Protein AF-A0A9P6K9N3-F1 (afdb_monomer_lite)

Sequence (201 aa):
MQPTPTSTTSAPVPMPAAAPASTLATSTTAASTAAPVGATTGPAATLVTATAPTAPTAASGALAPHEDYRLTDEQILTQMQAIKDEEAMAHPLVDESMDLMDLEKEYENGSAAFRNKILNLADSHDRMRRSRGDAFAFAWFERVMLAKSKPELLAQAIKAIEESKDLLLAAQFEPLAFDDFYAVTLETVQNLPTTTSEQLL

Structure (mmCIF, N/CA/C/O backbone):
data_AF-A0A9P6K9N3-F1
#
_entry.id   AF-A0A9P6K9N3-F1
#
loop_
_atom_site.group_PDB
_atom_site.id
_atom_site.type_symbol
_atom_site.label_atom_id
_atom_site.label_alt_id
_atom_site.label_comp_id
_atom_site.label_asym_id
_atom_site.label_entity_id
_atom_site.label_seq_id
_atom_site.pdbx_PDB_ins_code
_atom_site.Cartn_x
_atom_site.Cartn_y
_atom_site.Cartn_z
_atom_site.occupancy
_atom_site.B_iso_or_equiv
_atom_site.auth_seq_id
_atom_site.auth_comp_id
_atom_site.auth_asym_id
_atom_site.auth_atom_id
_atom_site.pdbx_PDB_model_num
ATOM 1 N N . MET A 1 1 ? -50.961 -8.891 57.163 1.00 47.53 1 MET A N 1
ATOM 2 C CA . MET A 1 1 ? -50.213 -9.891 57.954 1.00 47.53 1 MET A CA 1
ATOM 3 C C . MET A 1 1 ? -48.938 -10.224 57.195 1.00 47.53 1 MET A C 1
ATOM 5 O O . MET A 1 1 ? -49.042 -10.504 56.010 1.00 47.53 1 MET A O 1
ATOM 9 N N . GLN A 1 2 ? -47.769 -10.119 57.835 1.00 49.47 2 GLN A N 1
ATOM 10 C CA . GLN A 1 2 ? -46.512 -10.691 57.317 1.00 49.47 2 GLN A CA 1
ATOM 11 C C . GLN A 1 2 ? -46.485 -12.210 57.597 1.00 49.47 2 GLN A C 1
ATOM 13 O O . GLN A 1 2 ? -47.319 -12.684 58.375 1.00 49.47 2 GLN A O 1
ATOM 18 N N . PRO A 1 3 ? -45.573 -12.969 56.963 1.00 63.34 3 PRO A N 1
ATOM 19 C CA . PRO A 1 3 ? -44.267 -13.182 57.603 1.00 63.34 3 PRO A CA 1
ATOM 20 C C . PRO A 1 3 ? -43.042 -13.072 56.663 1.00 63.34 3 PRO A C 1
ATOM 22 O O . PRO A 1 3 ? -43.028 -13.597 55.554 1.00 63.34 3 PRO A O 1
ATOM 25 N N . THR A 1 4 ? -41.985 -12.428 57.165 1.00 54.81 4 THR A N 1
ATOM 26 C CA . THR A 1 4 ? -40.556 -12.745 56.912 1.00 54.81 4 THR A CA 1
ATOM 27 C C . THR A 1 4 ? -40.162 -13.976 57.775 1.00 54.81 4 THR A C 1
ATOM 29 O O . THR A 1 4 ? -40.996 -14.354 58.603 1.00 54.81 4 THR A O 1
ATOM 32 N N . PRO A 1 5 ? -38.973 -14.633 57.688 1.00 58.72 5 PRO A N 1
ATOM 33 C CA . PRO A 1 5 ? -37.645 -14.225 57.178 1.00 58.72 5 PRO A CA 1
ATOM 34 C C . PRO A 1 5 ? -37.142 -15.198 56.061 1.00 58.72 5 PRO A C 1
ATOM 36 O O . PRO A 1 5 ? -37.989 -15.803 55.417 1.00 58.72 5 PRO A O 1
ATOM 39 N N . THR A 1 6 ? -35.870 -15.372 55.656 1.00 51.38 6 THR A N 1
ATOM 40 C CA . THR A 1 6 ? -34.526 -15.050 56.202 1.00 51.38 6 THR A CA 1
ATOM 41 C C . THR A 1 6 ? -33.512 -14.641 55.125 1.00 51.38 6 THR A C 1
ATOM 43 O O . THR A 1 6 ? -33.483 -15.222 54.044 1.00 51.38 6 THR A O 1
ATOM 46 N N . SER A 1 7 ? -32.588 -13.738 55.470 1.00 45.31 7 SER A N 1
ATOM 47 C CA . SER A 1 7 ? -31.355 -13.481 54.707 1.00 45.31 7 SER A CA 1
ATOM 48 C C . SER A 1 7 ? -30.328 -14.607 54.893 1.00 45.31 7 SER A C 1
ATOM 50 O O . SER A 1 7 ? -30.225 -15.177 55.978 1.00 45.31 7 SER A O 1
ATOM 52 N N . THR A 1 8 ? -29.486 -14.877 53.894 1.00 46.72 8 THR A N 1
ATOM 53 C CA . THR A 1 8 ? -28.213 -15.595 54.097 1.00 46.72 8 THR A CA 1
ATOM 54 C C . THR A 1 8 ? -27.121 -14.950 53.256 1.00 46.72 8 THR A C 1
ATOM 56 O O . THR A 1 8 ? -27.064 -15.098 52.039 1.00 46.72 8 THR A O 1
ATOM 59 N N . THR A 1 9 ? -26.258 -14.211 53.945 1.00 46.31 9 THR A N 1
ATOM 60 C CA . THR A 1 9 ? -25.005 -13.670 53.423 1.00 46.31 9 THR A CA 1
ATOM 61 C C . THR A 1 9 ? -24.000 -14.805 53.251 1.00 46.31 9 THR A C 1
ATOM 63 O O . THR A 1 9 ? -23.720 -15.512 54.217 1.00 46.31 9 THR A O 1
ATOM 66 N N . SER A 1 10 ? -23.400 -14.938 52.068 1.00 47.69 10 SER A N 1
ATOM 67 C CA . SER A 1 10 ? -22.167 -15.711 51.885 1.00 47.69 10 SER A CA 1
ATOM 68 C C . SER A 1 10 ? -21.083 -14.785 51.339 1.00 47.69 10 SER A C 1
ATOM 70 O O . SER A 1 10 ? -21.242 -14.187 50.276 1.00 47.69 10 SER A O 1
ATOM 72 N N . ALA A 1 11 ? -20.036 -14.593 52.138 1.00 50.59 11 ALA A N 1
ATOM 73 C CA . ALA A 1 11 ? -18.898 -13.722 51.851 1.00 50.59 11 ALA A CA 1
ATOM 74 C C . ALA A 1 11 ? -17.812 -14.489 51.047 1.00 50.59 11 ALA A C 1
ATOM 76 O O . ALA A 1 11 ? -17.931 -15.704 50.879 1.00 50.59 11 ALA A O 1
ATOM 77 N N . PRO A 1 12 ? -16.783 -13.817 50.495 1.00 53.00 12 PRO A N 1
ATOM 78 C CA . PRO A 1 12 ? -15.993 -14.362 49.391 1.00 53.00 12 PRO A CA 1
ATOM 79 C C . PRO A 1 12 ? -14.912 -15.368 49.817 1.00 53.00 12 PRO A C 1
ATOM 81 O O . PRO A 1 12 ? -14.367 -15.308 50.919 1.00 53.00 12 PRO A O 1
ATOM 84 N N . VAL A 1 13 ? -14.553 -16.253 48.883 1.00 54.41 13 VAL A N 1
ATOM 85 C CA . VAL A 1 13 ? -13.417 -17.183 49.004 1.00 54.41 13 VAL A CA 1
ATOM 86 C C . VAL A 1 13 ? -12.092 -16.405 48.874 1.00 54.41 13 VAL A C 1
ATOM 88 O O . VAL A 1 13 ? -11.973 -15.579 47.967 1.00 54.41 13 VAL A O 1
ATOM 91 N N . PRO A 1 14 ? -11.097 -16.631 49.755 1.00 56.62 14 PRO A N 1
ATOM 92 C CA . PRO A 1 14 ? -9.880 -15.821 49.808 1.00 56.62 14 PRO A CA 1
ATOM 93 C C . PRO A 1 14 ? -8.806 -16.224 48.785 1.00 56.62 14 PRO A C 1
ATOM 95 O O . PRO A 1 14 ? -8.658 -17.392 48.425 1.00 56.62 14 PRO A O 1
ATOM 98 N N . MET A 1 15 ? -7.980 -15.246 48.403 1.00 50.19 15 MET A N 1
ATOM 99 C CA . MET A 1 15 ? -6.681 -15.476 47.760 1.00 50.19 15 MET A CA 1
ATOM 100 C C . MET A 1 15 ? -5.685 -16.127 48.738 1.00 50.19 15 MET A C 1
ATOM 102 O O . MET A 1 15 ? -5.657 -15.740 49.908 1.00 50.19 15 MET A O 1
ATOM 106 N N . PRO A 1 16 ? -4.765 -16.983 48.264 1.00 64.19 16 PRO A N 1
ATOM 107 C CA . PRO A 1 16 ? -3.458 -17.163 48.884 1.00 64.19 16 PRO A CA 1
ATOM 108 C C . PRO A 1 16 ? -2.444 -16.156 48.308 1.00 64.19 16 PRO A C 1
ATOM 110 O O . PRO A 1 16 ? -2.346 -15.978 47.094 1.00 64.19 16 PRO A O 1
ATOM 113 N N . ALA A 1 17 ? -1.660 -15.516 49.177 1.00 36.72 17 ALA A N 1
ATOM 114 C CA . ALA A 1 17 ? -0.573 -14.605 48.811 1.00 36.72 17 ALA A CA 1
ATOM 115 C C . ALA A 1 17 ? 0.725 -14.994 49.539 1.00 36.72 17 ALA A C 1
ATOM 117 O O . ALA A 1 17 ? 0.644 -15.413 50.691 1.00 36.72 17 ALA A O 1
ATOM 118 N N . ALA A 1 18 ? 1.883 -14.745 48.896 1.00 34.44 18 ALA A N 1
ATOM 119 C CA . ALA A 1 18 ? 3.256 -14.845 49.444 1.00 34.44 18 ALA A CA 1
ATOM 120 C C . ALA A 1 18 ? 3.706 -16.267 49.887 1.00 34.44 18 ALA A C 1
ATOM 122 O O . ALA A 1 18 ? 2.898 -17.065 50.337 1.00 34.44 18 ALA A O 1
ATOM 123 N N . ALA A 1 19 ? 4.971 -16.706 49.838 1.00 38.34 19 ALA A N 1
ATOM 124 C CA . ALA A 1 19 ? 6.288 -16.262 49.319 1.00 38.34 19 ALA A CA 1
ATOM 125 C C . ALA A 1 19 ? 7.212 -17.539 49.376 1.00 38.34 19 ALA A C 1
ATOM 127 O O . ALA A 1 19 ? 6.641 -18.620 49.544 1.00 38.34 19 ALA A O 1
ATOM 128 N N . PRO A 1 20 ? 8.572 -17.538 49.322 1.00 49.47 20 PRO A N 1
ATOM 129 C CA . PRO A 1 20 ? 9.560 -16.486 49.045 1.00 49.47 20 PRO A CA 1
ATOM 130 C C . PRO A 1 20 ? 10.645 -16.872 48.001 1.00 49.47 20 PRO A C 1
ATOM 132 O O . PRO A 1 20 ? 10.618 -17.937 47.391 1.00 49.47 20 PRO A O 1
ATOM 135 N N . ALA A 1 21 ? 11.627 -15.985 47.813 1.00 36.88 21 ALA A N 1
ATOM 136 C CA . ALA A 1 21 ? 12.770 -16.157 46.912 1.00 36.88 21 ALA A CA 1
ATOM 137 C C . ALA A 1 21 ? 13.939 -16.973 47.508 1.00 36.88 21 ALA A C 1
ATOM 139 O O . ALA A 1 21 ? 14.220 -16.881 48.704 1.00 36.88 21 ALA A O 1
ATOM 140 N N . SER A 1 22 ? 14.666 -17.692 46.643 1.00 35.69 22 SER A N 1
ATOM 141 C CA . SER A 1 22 ? 16.051 -18.211 46.770 1.00 35.69 22 SER A CA 1
ATOM 142 C C . SER A 1 22 ? 16.394 -18.957 45.462 1.00 35.69 22 SER A C 1
ATOM 144 O O . SER A 1 22 ? 15.490 -19.538 44.873 1.00 35.69 22 SER A O 1
ATOM 146 N N . THR A 1 23 ? 17.611 -18.995 44.910 1.00 33.53 23 THR A N 1
ATOM 147 C CA . THR A 1 23 ? 18.910 -18.368 45.243 1.00 33.53 23 THR A CA 1
ATOM 148 C C . THR A 1 23 ? 19.791 -18.352 43.976 1.00 33.53 23 THR A C 1
ATOM 150 O O . THR A 1 23 ? 19.486 -19.033 43.000 1.00 33.53 23 THR A O 1
ATOM 153 N N . LEU A 1 24 ? 20.902 -17.602 43.985 1.00 32.09 24 LEU A N 1
ATOM 154 C CA . LEU A 1 24 ? 21.917 -17.644 42.920 1.00 32.09 24 LEU A CA 1
ATOM 155 C C . LEU A 1 24 ? 22.497 -19.056 42.718 1.00 32.09 24 LEU A C 1
ATOM 157 O O . LEU A 1 24 ? 22.814 -19.738 43.691 1.00 32.09 24 LEU A O 1
ATOM 161 N N . ALA A 1 25 ? 22.812 -19.391 41.465 1.00 33.94 25 ALA A N 1
ATOM 162 C CA . ALA A 1 25 ? 23.879 -20.331 41.126 1.00 33.94 25 ALA A CA 1
ATOM 163 C C . ALA A 1 25 ? 24.599 -19.872 39.846 1.00 33.94 25 ALA A C 1
ATOM 165 O O . ALA A 1 25 ? 24.200 -20.191 38.729 1.00 33.94 25 ALA A O 1
ATOM 166 N N . THR A 1 26 ? 25.663 -19.091 40.020 1.00 32.62 26 THR A N 1
ATOM 167 C CA . THR A 1 26 ? 26.622 -18.770 38.957 1.00 32.62 26 THR A CA 1
ATOM 168 C C . THR A 1 26 ? 27.532 -19.976 38.726 1.00 32.62 26 THR A C 1
ATOM 170 O O . THR A 1 26 ? 28.143 -20.456 39.681 1.00 32.62 26 THR A O 1
ATOM 173 N N . SER A 1 27 ? 27.725 -20.417 37.483 1.00 38.44 27 SER A N 1
ATOM 174 C CA . SER A 1 27 ? 28.916 -21.195 37.122 1.00 38.44 27 SER A CA 1
ATOM 175 C C . SER A 1 27 ? 29.343 -20.948 35.674 1.00 38.44 27 SER A C 1
ATOM 177 O O . SER A 1 27 ? 28.547 -20.911 34.741 1.00 38.44 27 SER A O 1
ATOM 179 N N . THR A 1 28 ? 30.643 -20.711 35.533 1.00 30.59 28 THR A N 1
ATOM 180 C CA . THR A 1 28 ? 31.340 -20.262 34.323 1.00 30.59 28 THR A CA 1
ATOM 181 C C . THR A 1 28 ? 32.049 -21.445 33.659 1.00 30.59 28 THR A C 1
ATOM 183 O O . THR A 1 28 ? 32.486 -22.352 34.367 1.00 30.59 28 THR A O 1
ATOM 186 N N . THR A 1 29 ? 32.360 -21.334 32.357 1.00 29.12 29 THR A N 1
ATOM 187 C CA . THR A 1 29 ? 33.359 -22.163 31.627 1.00 29.12 29 THR A CA 1
ATOM 188 C C . THR A 1 29 ? 32.987 -23.655 31.437 1.00 29.12 29 THR A C 1
ATOM 190 O O . THR A 1 29 ? 32.174 -24.201 32.167 1.00 29.12 29 THR A O 1
ATOM 193 N N . ALA A 1 30 ? 33.502 -24.388 30.441 1.00 30.94 30 ALA A N 1
ATOM 194 C CA . ALA A 1 30 ? 34.582 -24.097 29.492 1.00 30.94 30 ALA A CA 1
ATOM 195 C C . ALA A 1 30 ? 34.303 -24.653 28.082 1.00 30.94 30 ALA A C 1
ATOM 197 O O . ALA A 1 30 ? 33.512 -25.577 27.905 1.00 30.94 30 ALA A O 1
ATOM 198 N N . ALA A 1 31 ? 35.035 -24.133 27.093 1.00 34.41 31 ALA A N 1
ATOM 199 C CA . ALA A 1 31 ? 35.239 -24.819 25.820 1.00 34.41 31 ALA A CA 1
ATOM 200 C C . ALA A 1 31 ? 36.033 -26.125 26.023 1.00 34.41 31 ALA A C 1
ATOM 202 O O . ALA A 1 31 ? 36.837 -26.224 26.952 1.00 34.41 31 ALA A O 1
ATOM 203 N N . SER A 1 32 ? 35.865 -27.097 25.123 1.00 33.28 32 SER A N 1
ATOM 204 C CA . SER A 1 32 ? 36.765 -28.250 25.020 1.00 33.28 32 SER A CA 1
ATOM 205 C C . SER A 1 32 ? 37.032 -28.612 23.559 1.00 33.28 32 SER A C 1
ATOM 207 O O . SER A 1 32 ? 36.230 -28.323 22.671 1.00 33.28 32 SER A O 1
ATOM 209 N N . THR A 1 33 ? 38.208 -29.188 23.329 1.00 29.67 33 THR A N 1
ATOM 210 C CA . THR A 1 33 ? 38.950 -29.142 22.063 1.00 29.67 33 THR A CA 1
ATOM 211 C C . THR A 1 33 ? 39.034 -30.520 21.398 1.00 29.67 33 THR A C 1
ATOM 213 O O . THR A 1 33 ? 38.879 -31.554 22.042 1.00 29.67 33 THR A O 1
ATOM 216 N N . ALA A 1 34 ? 39.289 -30.525 20.089 1.00 29.45 34 ALA A N 1
ATOM 217 C CA . ALA A 1 34 ? 39.493 -31.711 19.257 1.00 29.45 34 ALA A CA 1
ATOM 218 C C . ALA A 1 34 ? 40.663 -32.617 19.695 1.00 29.45 34 ALA A C 1
ATOM 220 O O . ALA A 1 34 ? 41.620 -32.119 20.284 1.00 29.45 34 ALA A O 1
ATOM 221 N N . ALA A 1 35 ? 40.607 -33.903 19.296 1.00 29.78 35 ALA A N 1
ATOM 222 C CA . ALA A 1 35 ? 41.692 -34.776 18.779 1.00 29.78 35 ALA A CA 1
ATOM 223 C C . ALA A 1 35 ? 41.239 -36.276 18.818 1.00 29.78 35 ALA A C 1
ATOM 225 O O . ALA A 1 35 ? 40.121 -36.546 19.253 1.00 29.78 35 ALA A O 1
ATOM 226 N N . PRO A 1 36 ? 42.051 -37.276 18.405 1.00 44.53 36 PRO A N 1
ATOM 227 C CA . PRO A 1 36 ? 42.459 -37.532 17.011 1.00 44.53 36 PRO A CA 1
ATOM 228 C C . PRO A 1 36 ? 42.385 -39.034 16.612 1.00 44.53 36 PRO A C 1
ATOM 230 O O . PRO A 1 36 ? 42.505 -39.900 17.473 1.00 44.53 36 PRO A O 1
ATOM 233 N N . VAL A 1 37 ? 42.356 -39.384 15.312 1.00 35.19 37 VAL A N 1
ATOM 234 C CA . VAL A 1 37 ? 42.770 -40.736 14.851 1.00 35.19 37 VAL A CA 1
ATOM 235 C C . VAL A 1 37 ? 43.391 -40.714 13.444 1.00 35.19 37 VAL A C 1
ATOM 237 O O . VAL A 1 37 ? 42.793 -40.179 12.519 1.00 35.19 37 VAL A O 1
ATOM 240 N N . GLY A 1 38 ? 44.529 -41.402 13.276 1.00 32.12 38 GLY A N 1
ATOM 241 C CA . GLY A 1 38 ? 44.836 -42.153 12.045 1.00 32.12 38 GLY A CA 1
ATOM 242 C C . GLY A 1 38 ? 45.646 -41.457 10.944 1.00 32.12 38 GLY A C 1
ATOM 243 O O . GLY A 1 38 ? 45.087 -41.018 9.946 1.00 32.12 38 GLY A O 1
ATOM 244 N N . ALA A 1 39 ? 46.978 -41.478 11.053 1.00 28.55 39 ALA A N 1
ATOM 245 C CA . ALA A 1 39 ? 47.869 -41.233 9.913 1.00 28.55 39 ALA A CA 1
ATOM 246 C C . ALA A 1 39 ? 48.186 -42.545 9.166 1.00 28.55 39 ALA A C 1
ATOM 248 O O . ALA A 1 39 ? 48.433 -43.575 9.794 1.00 28.55 39 ALA A O 1
ATOM 249 N N . THR A 1 40 ? 48.248 -42.516 7.832 1.00 32.56 40 THR A N 1
ATOM 250 C CA . THR A 1 40 ? 48.902 -43.556 7.010 1.00 32.56 40 THR A CA 1
ATOM 251 C C . THR A 1 40 ? 49.468 -42.922 5.731 1.00 32.56 40 THR A C 1
ATOM 253 O O . THR A 1 40 ? 49.028 -41.849 5.319 1.00 32.56 40 THR A O 1
ATOM 256 N N . THR A 1 41 ? 50.519 -43.516 5.162 1.00 32.59 41 THR A N 1
ATOM 257 C CA . THR A 1 41 ? 51.625 -42.737 4.582 1.00 32.59 41 THR A CA 1
ATOM 258 C C 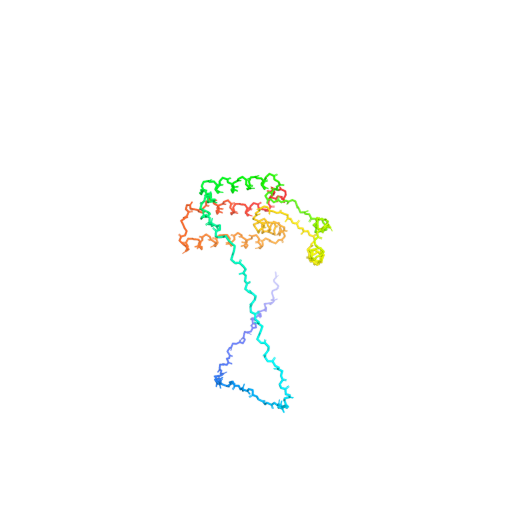. THR A 1 41 ? 51.840 -42.946 3.074 1.00 32.59 41 THR A C 1
ATOM 260 O O . THR A 1 41 ? 52.345 -43.988 2.672 1.00 32.59 41 THR A O 1
ATOM 263 N N . GLY A 1 42 ? 51.599 -41.898 2.272 1.00 29.41 42 GLY A N 1
ATOM 264 C CA . GLY A 1 42 ? 52.192 -41.677 0.934 1.00 29.41 42 GLY A CA 1
ATOM 265 C C . GLY A 1 42 ? 51.782 -42.618 -0.224 1.00 29.41 42 GLY A C 1
ATOM 266 O O . GLY A 1 42 ? 51.003 -43.543 -0.012 1.00 29.41 42 GLY A O 1
ATOM 267 N N . PRO A 1 43 ? 52.317 -42.408 -1.454 1.00 44.12 43 PRO A N 1
ATOM 268 C CA . PRO A 1 43 ? 53.282 -41.373 -1.855 1.00 44.12 43 PRO A CA 1
ATOM 269 C C . PRO A 1 43 ? 52.837 -40.434 -3.009 1.00 44.12 43 PRO A C 1
ATOM 271 O O . PRO A 1 43 ? 52.004 -40.770 -3.840 1.00 44.12 43 PRO A O 1
ATOM 274 N N . ALA A 1 44 ? 53.494 -39.269 -3.056 1.00 34.25 44 ALA A N 1
ATOM 275 C CA . ALA A 1 44 ? 53.815 -38.417 -4.216 1.00 34.25 44 ALA A CA 1
ATOM 276 C C . ALA A 1 44 ? 52.901 -38.420 -5.470 1.00 34.25 44 ALA A C 1
ATOM 278 O O . ALA A 1 44 ? 53.023 -39.277 -6.344 1.00 34.25 44 ALA A O 1
ATOM 279 N N . ALA A 1 45 ? 52.153 -37.324 -5.655 1.00 35.25 45 ALA A N 1
ATOM 280 C CA . ALA A 1 45 ? 51.663 -36.879 -6.962 1.00 35.25 45 ALA A CA 1
ATOM 281 C C . ALA A 1 45 ? 52.395 -35.593 -7.394 1.00 35.25 45 ALA A C 1
ATOM 283 O O . ALA A 1 45 ? 52.478 -34.623 -6.641 1.00 35.25 45 ALA A O 1
ATOM 284 N N . THR A 1 46 ? 52.950 -35.613 -8.605 1.00 35.72 46 THR A N 1
ATOM 285 C CA . THR A 1 46 ? 53.793 -34.563 -9.196 1.00 35.72 46 THR A CA 1
ATOM 286 C C . THR A 1 46 ? 53.076 -33.218 -9.351 1.00 35.72 46 THR A C 1
ATOM 288 O O . THR A 1 46 ? 52.030 -33.138 -9.993 1.00 35.72 46 THR A O 1
ATOM 291 N N . LEU A 1 47 ? 53.697 -32.135 -8.868 1.00 32.34 47 LEU A N 1
ATOM 292 C CA . LEU A 1 47 ? 53.333 -30.764 -9.243 1.00 32.34 47 LEU A CA 1
ATOM 293 C C . LEU A 1 47 ? 53.726 -30.511 -10.705 1.00 32.34 47 LEU A C 1
ATOM 295 O O . LEU A 1 47 ? 54.896 -30.286 -11.010 1.00 32.34 47 LEU A O 1
ATOM 299 N N . VAL A 1 48 ? 52.747 -30.547 -11.610 1.00 37.94 48 VAL A N 1
ATOM 300 C CA . VAL A 1 48 ? 52.927 -30.122 -13.004 1.00 37.94 48 VAL A CA 1
ATOM 301 C C . VAL A 1 48 ? 52.668 -28.622 -13.101 1.00 37.94 48 VAL A C 1
ATOM 303 O O . VAL A 1 48 ? 51.533 -28.162 -12.991 1.00 37.94 48 VAL A O 1
ATOM 306 N N . THR A 1 49 ? 53.730 -27.854 -13.324 1.00 34.38 49 THR A N 1
ATOM 307 C CA . THR A 1 49 ? 53.669 -26.409 -13.563 1.00 34.38 49 THR A CA 1
ATOM 308 C C . THR A 1 49 ? 53.047 -26.138 -14.936 1.00 34.38 49 THR A C 1
ATOM 310 O O . THR A 1 49 ? 53.730 -26.190 -15.959 1.00 34.38 49 THR A O 1
ATOM 313 N N . ALA A 1 50 ? 51.743 -25.861 -14.980 1.00 34.84 50 ALA A N 1
ATOM 314 C CA . ALA A 1 50 ? 51.061 -25.499 -16.220 1.00 34.84 50 ALA A CA 1
ATOM 315 C C . ALA A 1 50 ? 51.572 -24.140 -16.732 1.00 34.84 50 ALA A C 1
ATOM 317 O O . ALA A 1 50 ? 51.411 -23.107 -16.082 1.00 34.84 50 ALA A O 1
ATOM 318 N N . THR A 1 51 ? 52.225 -24.151 -17.893 1.00 36.22 51 THR A N 1
ATOM 319 C CA . THR A 1 51 ? 52.785 -22.955 -18.532 1.00 36.22 51 THR A CA 1
ATOM 320 C C . THR A 1 51 ? 51.664 -22.080 -19.094 1.00 36.22 51 THR A C 1
ATOM 322 O O . THR A 1 51 ? 50.787 -22.577 -19.798 1.00 36.22 51 THR A O 1
ATOM 325 N N . ALA A 1 52 ? 51.690 -20.776 -18.806 1.00 40.81 52 ALA A N 1
ATOM 326 C CA . ALA A 1 52 ? 50.717 -19.835 -19.355 1.00 40.81 52 ALA A CA 1
ATOM 327 C C . ALA A 1 52 ? 50.899 -19.680 -20.883 1.00 40.81 52 ALA A C 1
ATOM 329 O O . ALA A 1 52 ? 52.030 -19.470 -21.329 1.00 40.81 52 ALA A O 1
ATOM 330 N N . PRO A 1 53 ? 49.826 -19.745 -21.695 1.00 42.25 53 PRO A N 1
ATOM 331 C CA . PRO A 1 53 ? 49.913 -19.466 -23.122 1.00 42.25 53 PRO A CA 1
ATOM 332 C C . PRO A 1 53 ? 50.011 -17.955 -23.370 1.00 42.25 53 PRO A C 1
ATOM 334 O O . PRO A 1 53 ? 49.136 -17.181 -22.980 1.00 42.25 53 PRO A O 1
ATOM 337 N N . THR A 1 54 ? 51.079 -17.535 -24.044 1.00 41.84 54 THR A N 1
ATOM 338 C CA . THR A 1 54 ? 51.313 -16.142 -24.436 1.00 41.84 54 THR A CA 1
ATOM 339 C C . THR A 1 54 ? 50.252 -15.676 -25.436 1.00 41.84 54 THR A C 1
ATOM 341 O O . THR A 1 54 ? 50.190 -16.183 -26.557 1.00 41.84 54 THR A O 1
ATOM 344 N N . ALA A 1 55 ? 49.433 -14.692 -25.061 1.00 38.97 55 ALA A N 1
ATOM 345 C CA . ALA A 1 55 ? 48.502 -14.055 -25.990 1.00 38.97 55 ALA A CA 1
ATOM 346 C C . ALA A 1 55 ? 49.265 -13.178 -27.008 1.00 38.97 55 ALA A C 1
ATOM 348 O O . ALA A 1 55 ? 50.188 -12.459 -26.613 1.00 38.97 55 ALA A O 1
ATOM 349 N N . PRO A 1 56 ? 48.908 -13.198 -28.307 1.00 45.47 56 PRO A N 1
ATOM 350 C CA . PRO A 1 56 ? 49.536 -12.332 -29.295 1.00 45.47 56 PRO A CA 1
ATOM 351 C C . PRO A 1 56 ? 49.068 -10.881 -29.128 1.00 45.47 56 PRO A C 1
ATOM 353 O O . PRO A 1 56 ? 47.875 -10.585 -29.179 1.00 45.47 56 PRO A O 1
ATOM 356 N N . THR A 1 57 ? 50.026 -9.966 -28.985 1.00 47.91 57 THR A N 1
ATOM 357 C CA . THR A 1 57 ? 49.799 -8.516 -29.022 1.00 47.91 57 THR A CA 1
ATOM 358 C C . THR A 1 57 ? 49.158 -8.108 -30.349 1.00 47.91 57 THR A C 1
ATOM 360 O O . THR A 1 57 ? 49.828 -8.083 -31.382 1.00 47.91 57 THR A O 1
ATOM 363 N N . ALA A 1 58 ? 47.881 -7.732 -30.316 1.00 38.31 58 ALA A N 1
ATOM 364 C CA . ALA A 1 58 ? 47.168 -7.149 -31.445 1.00 38.31 58 ALA A CA 1
ATOM 365 C C . ALA A 1 58 ? 46.518 -5.825 -31.024 1.00 38.31 58 ALA A C 1
ATOM 367 O O . ALA A 1 58 ? 45.708 -5.802 -30.106 1.00 38.31 58 ALA A O 1
ATOM 368 N N . ALA A 1 59 ? 46.919 -4.749 -31.710 1.00 37.44 59 ALA A N 1
ATOM 369 C CA . ALA A 1 59 ? 46.310 -3.417 -31.767 1.00 37.44 59 ALA A CA 1
ATOM 370 C C . ALA A 1 59 ? 45.657 -2.857 -30.482 1.00 37.44 59 ALA A C 1
ATOM 372 O O . ALA A 1 59 ? 44.525 -3.183 -30.133 1.00 37.44 59 ALA A O 1
ATOM 373 N N . SER A 1 60 ? 46.319 -1.858 -29.885 1.00 47.41 60 SER A N 1
ATOM 374 C CA . SER A 1 60 ? 45.673 -0.905 -28.975 1.00 47.41 60 SER A CA 1
ATOM 375 C C . SER A 1 60 ? 44.619 -0.084 -29.733 1.00 47.41 60 SER A C 1
ATOM 377 O O . SER A 1 60 ? 44.902 0.993 -30.259 1.00 47.41 60 SER A O 1
ATOM 379 N N . GLY A 1 61 ? 43.401 -0.617 -29.827 1.00 46.56 61 GLY A N 1
ATOM 380 C CA . GLY A 1 61 ? 42.211 0.171 -30.114 1.00 46.56 61 GLY A CA 1
ATOM 381 C C . GLY A 1 61 ? 41.873 0.964 -28.861 1.00 46.56 61 GLY A C 1
ATOM 382 O O . GLY A 1 61 ? 41.450 0.379 -27.866 1.00 46.56 61 GLY A O 1
ATOM 383 N N . ALA A 1 62 ? 42.114 2.276 -28.886 1.00 44.44 62 ALA A N 1
ATOM 384 C CA . ALA A 1 62 ? 41.833 3.142 -27.750 1.00 44.44 62 ALA A CA 1
ATOM 385 C C . ALA A 1 62 ? 40.344 3.054 -27.386 1.00 44.44 62 ALA A C 1
ATOM 387 O O . ALA A 1 62 ? 39.486 3.499 -28.149 1.00 44.44 62 ALA A O 1
ATOM 388 N N . LEU A 1 63 ? 40.047 2.475 -26.220 1.00 45.91 63 LEU A N 1
ATOM 389 C CA . LEU A 1 63 ? 38.705 2.477 -25.656 1.00 45.91 63 LEU A CA 1
ATOM 390 C C . LEU A 1 63 ? 38.387 3.920 -25.255 1.00 45.91 63 LEU A C 1
ATOM 392 O O . LEU A 1 63 ? 38.866 4.404 -24.229 1.00 45.91 63 LEU A O 1
ATOM 396 N N . ALA A 1 64 ? 37.646 4.622 -26.112 1.00 56.53 64 ALA A N 1
ATOM 397 C CA . ALA A 1 64 ? 37.183 5.972 -25.827 1.00 56.53 64 ALA A CA 1
ATOM 398 C C . ALA A 1 64 ? 36.378 5.968 -24.511 1.00 56.53 64 ALA A C 1
ATOM 400 O O . ALA A 1 64 ? 35.603 5.032 -24.282 1.00 56.53 64 ALA A O 1
ATOM 401 N N . PRO A 1 65 ? 36.564 6.967 -23.630 1.00 53.94 65 PRO A N 1
ATOM 402 C CA . PRO A 1 65 ? 35.832 7.029 -22.373 1.00 53.94 65 PRO A CA 1
ATOM 403 C C . PRO A 1 65 ? 34.335 7.187 -22.663 1.00 53.94 65 PRO A C 1
ATOM 405 O O . PRO A 1 65 ? 33.930 8.038 -23.451 1.00 53.94 65 PRO A O 1
ATOM 408 N N . HIS A 1 66 ? 33.514 6.340 -22.044 1.00 59.94 66 HIS A N 1
ATOM 409 C CA . HIS A 1 66 ? 32.094 6.172 -22.368 1.00 59.94 66 HIS A CA 1
ATOM 410 C C . HIS A 1 66 ? 31.205 7.243 -21.690 1.00 59.94 66 HIS A C 1
ATOM 412 O O . HIS A 1 66 ? 30.172 6.926 -21.102 1.00 59.94 66 HIS A O 1
ATOM 418 N N . GLU A 1 67 ? 31.629 8.509 -21.743 1.00 58.94 67 GLU A N 1
ATOM 419 C CA . GLU A 1 67 ? 31.032 9.635 -21.001 1.00 58.94 67 GLU A CA 1
ATOM 420 C C . GLU A 1 67 ? 29.745 10.191 -21.646 1.00 58.94 67 GLU A C 1
ATOM 422 O O . GLU A 1 67 ? 28.937 10.816 -20.962 1.00 58.94 67 GLU A O 1
ATOM 427 N N . ASP A 1 68 ? 29.490 9.905 -22.927 1.00 58.69 68 ASP A N 1
ATOM 428 C CA . ASP A 1 68 ? 28.384 10.500 -23.704 1.00 58.69 68 ASP A CA 1
ATOM 429 C C . ASP A 1 68 ? 26.996 9.846 -23.486 1.00 58.69 68 ASP A C 1
ATOM 431 O O . ASP A 1 68 ? 26.042 10.166 -24.193 1.00 58.69 68 ASP A O 1
ATOM 435 N N . TYR A 1 69 ? 26.853 8.920 -22.525 1.00 68.38 69 TYR A N 1
ATOM 436 C CA . TYR A 1 69 ? 25.608 8.161 -22.275 1.00 68.38 69 TYR A CA 1
ATOM 437 C C . TYR A 1 69 ? 25.022 8.321 -20.861 1.00 68.38 69 TYR A C 1
ATOM 439 O O . TYR A 1 69 ? 24.231 7.492 -20.404 1.00 68.38 69 TYR A O 1
ATOM 447 N N . ARG A 1 70 ? 25.360 9.404 -20.155 1.00 81.19 70 ARG A N 1
ATOM 448 C CA . ARG A 1 70 ? 24.618 9.816 -18.955 1.00 81.19 70 ARG A CA 1
ATOM 449 C C . ARG A 1 70 ? 23.446 10.714 -19.344 1.00 81.19 70 ARG A C 1
ATOM 451 O O . ARG A 1 70 ? 23.652 11.863 -19.721 1.00 81.19 70 ARG A O 1
ATOM 458 N N . LEU A 1 71 ? 22.226 10.183 -19.226 1.00 86.12 71 LEU A N 1
ATOM 459 C CA . LEU A 1 71 ? 21.001 10.984 -19.287 1.00 86.12 71 LEU A CA 1
ATOM 460 C C . LEU A 1 71 ? 21.045 12.076 -18.210 1.00 86.12 71 LEU A C 1
ATOM 462 O O . LEU A 1 71 ? 21.569 11.852 -17.116 1.00 86.12 71 LEU A O 1
ATOM 466 N N . THR A 1 72 ? 20.463 13.236 -18.505 1.00 93.62 72 THR A N 1
ATOM 467 C CA . THR A 1 72 ? 20.237 14.270 -17.487 1.00 93.62 72 THR A CA 1
ATOM 468 C C . THR A 1 72 ? 19.128 13.842 -16.524 1.00 93.62 72 THR A C 1
ATOM 470 O O . THR A 1 72 ? 18.237 13.079 -16.899 1.00 93.62 72 THR A O 1
ATOM 473 N N . ASP A 1 73 ? 19.124 14.376 -15.301 1.00 95.06 73 ASP A N 1
ATOM 474 C CA . ASP A 1 73 ? 18.071 14.093 -14.313 1.00 95.06 73 ASP A CA 1
ATOM 475 C C . ASP A 1 73 ? 16.662 14.381 -14.870 1.00 95.06 73 ASP A C 1
ATOM 477 O O . ASP A 1 73 ? 15.733 13.613 -14.640 1.00 95.06 73 ASP A O 1
ATOM 481 N N . GLU A 1 74 ? 16.508 15.430 -15.685 1.00 95.19 74 GLU A N 1
ATOM 482 C CA . GLU A 1 74 ? 15.261 15.760 -16.393 1.00 95.19 74 GLU A CA 1
ATOM 483 C C . GLU A 1 74 ? 14.828 14.658 -17.378 1.00 95.19 74 GLU A C 1
ATOM 485 O O . GLU A 1 74 ? 13.654 14.279 -17.419 1.00 95.19 74 GLU A O 1
ATOM 490 N N . GLN A 1 75 ? 15.768 14.091 -18.142 1.00 95.44 75 GLN A N 1
ATOM 491 C CA . GLN A 1 75 ? 15.500 12.971 -19.049 1.00 95.44 75 GLN A CA 1
ATOM 492 C C . GLN A 1 75 ? 15.148 11.693 -18.275 1.00 95.44 75 GLN A C 1
ATOM 494 O O . GLN A 1 75 ? 14.230 10.979 -18.675 1.00 95.44 75 GLN A O 1
ATOM 499 N N . ILE A 1 76 ? 15.820 11.433 -17.148 1.00 95.56 76 ILE A N 1
ATOM 500 C CA . ILE A 1 76 ? 15.528 10.293 -16.264 1.00 95.56 76 ILE A CA 1
ATOM 501 C C . ILE A 1 76 ? 14.126 10.428 -15.658 1.00 95.56 76 ILE A C 1
ATOM 503 O O . ILE A 1 76 ? 13.362 9.464 -15.671 1.00 95.56 76 ILE A O 1
ATOM 507 N N . LEU A 1 77 ? 13.755 11.616 -15.169 1.00 96.00 77 LEU A N 1
ATOM 508 C CA . LEU A 1 77 ? 12.416 11.890 -14.638 1.00 96.00 77 LEU A CA 1
ATOM 509 C C . LEU A 1 77 ? 11.339 11.742 -15.721 1.00 96.00 77 LEU A C 1
ATOM 511 O O . LEU A 1 77 ? 10.318 11.101 -15.478 1.00 96.00 77 LEU A O 1
ATOM 515 N N . THR A 1 78 ? 11.593 12.256 -16.928 1.00 96.62 78 THR A N 1
ATOM 516 C CA . THR A 1 78 ? 10.683 12.121 -18.077 1.00 96.62 78 THR A CA 1
ATOM 517 C C . THR A 1 78 ? 10.482 10.654 -18.464 1.00 96.62 78 THR A C 1
ATOM 519 O O . THR A 1 78 ? 9.348 10.210 -18.636 1.00 96.62 78 THR A O 1
ATOM 522 N N . GLN A 1 79 ? 11.563 9.872 -18.549 1.00 95.56 79 GLN A N 1
ATOM 523 C CA . GLN A 1 79 ? 11.492 8.443 -18.859 1.00 95.56 79 GLN A CA 1
ATOM 524 C C . GLN A 1 79 ? 10.782 7.654 -17.750 1.00 95.56 79 GLN A C 1
ATOM 526 O O . GLN A 1 79 ? 9.953 6.795 -18.041 1.00 95.56 79 GLN A O 1
ATOM 531 N N . MET A 1 80 ? 11.070 7.955 -16.480 1.00 95.12 80 MET A N 1
ATOM 532 C CA . MET A 1 80 ? 10.415 7.317 -15.338 1.00 95.12 80 MET A CA 1
ATOM 533 C C . MET A 1 80 ? 8.909 7.595 -15.326 1.00 95.12 80 MET A C 1
ATOM 535 O O . MET A 1 80 ? 8.136 6.694 -15.011 1.00 95.12 80 MET A O 1
ATOM 539 N N . GLN A 1 81 ? 8.490 8.817 -15.667 1.00 94.88 81 GLN A N 1
ATOM 540 C CA . GLN A 1 81 ? 7.073 9.151 -15.766 1.00 94.88 81 GLN A CA 1
ATOM 541 C C . GLN A 1 81 ? 6.409 8.417 -16.935 1.00 94.88 81 GLN A C 1
ATOM 543 O O . GLN A 1 81 ? 5.382 7.785 -16.728 1.00 94.88 81 GLN A O 1
ATOM 548 N N . ALA A 1 82 ? 7.035 8.396 -18.117 1.00 95.88 82 ALA A N 1
ATOM 549 C CA . ALA A 1 82 ? 6.507 7.678 -19.279 1.00 95.88 82 ALA A CA 1
ATOM 550 C C . ALA A 1 82 ? 6.293 6.175 -19.008 1.00 95.88 82 ALA A C 1
ATOM 552 O O . ALA A 1 82 ? 5.253 5.637 -19.374 1.00 95.88 82 ALA A O 1
ATOM 553 N N . ILE A 1 83 ? 7.231 5.515 -18.314 1.00 94.12 83 ILE A N 1
ATOM 554 C CA . ILE A 1 83 ? 7.094 4.103 -17.911 1.00 94.12 83 ILE A CA 1
ATOM 555 C C . ILE A 1 83 ? 5.932 3.927 -16.923 1.00 94.12 83 ILE A C 1
ATOM 557 O O . ILE A 1 83 ? 5.109 3.033 -17.101 1.00 94.12 83 ILE A O 1
ATOM 561 N N . LYS A 1 84 ? 5.825 4.795 -15.907 1.00 90.94 84 LYS A N 1
ATOM 562 C CA . LYS A 1 84 ? 4.719 4.752 -14.934 1.00 90.94 84 LYS A CA 1
ATOM 563 C C . LYS A 1 84 ? 3.359 4.977 -15.590 1.00 90.94 84 LYS A C 1
ATOM 565 O O . LYS A 1 84 ? 2.393 4.344 -15.180 1.00 90.94 84 LYS A O 1
ATOM 570 N N . ASP A 1 85 ? 3.282 5.860 -16.582 1.00 92.62 85 ASP A N 1
ATOM 571 C CA . ASP A 1 85 ? 2.054 6.143 -17.324 1.00 92.62 85 ASP A CA 1
ATOM 572 C C . ASP A 1 85 ? 1.676 4.963 -18.240 1.00 92.62 85 ASP A C 1
ATOM 574 O O . ASP A 1 85 ? 0.504 4.598 -18.311 1.00 92.62 85 ASP A O 1
ATOM 578 N N . GLU A 1 86 ? 2.651 4.307 -18.881 1.00 94.06 86 GLU A N 1
ATOM 579 C CA . GLU A 1 86 ? 2.439 3.078 -19.662 1.00 94.06 86 GLU A CA 1
ATOM 580 C C . GLU A 1 86 ? 1.928 1.925 -18.780 1.00 94.06 86 GLU A C 1
ATOM 582 O O . GLU A 1 86 ? 0.877 1.347 -19.068 1.00 94.06 86 GLU A O 1
ATOM 587 N N . GLU A 1 87 ? 2.592 1.654 -17.650 1.00 89.56 87 GLU A N 1
ATOM 588 C CA . GLU A 1 87 ? 2.122 0.688 -16.647 1.00 89.56 87 GLU A CA 1
ATOM 589 C C . GLU A 1 87 ? 0.739 1.065 -16.091 1.00 89.56 87 GLU A C 1
ATOM 591 O O . GLU A 1 87 ? -0.078 0.185 -15.811 1.00 89.56 87 GLU A O 1
ATOM 596 N N . ALA A 1 88 ? 0.448 2.362 -15.943 1.00 88.50 88 ALA A N 1
ATOM 597 C CA . ALA A 1 88 ? -0.827 2.839 -15.422 1.00 88.50 88 ALA A CA 1
ATOM 598 C C . ALA A 1 88 ? -1.996 2.715 -16.405 1.00 88.50 88 ALA A C 1
ATOM 600 O O . ALA A 1 88 ? -3.137 2.594 -15.958 1.00 88.50 88 ALA A O 1
ATOM 601 N N . MET A 1 89 ? -1.723 2.724 -17.712 1.00 89.12 89 MET A N 1
ATOM 602 C CA . MET A 1 89 ? -2.704 2.398 -18.750 1.00 89.12 89 MET A CA 1
ATOM 603 C C . MET A 1 89 ? -2.894 0.885 -18.909 1.00 89.12 89 MET A C 1
ATOM 605 O O . MET A 1 89 ? -3.998 0.444 -19.221 1.00 89.12 89 MET A O 1
ATOM 609 N N . ALA A 1 90 ? -1.836 0.092 -18.707 1.00 88.94 90 ALA A N 1
ATOM 610 C CA . ALA A 1 90 ? -1.876 -1.363 -18.852 1.00 88.94 90 ALA A CA 1
ATOM 611 C C . ALA A 1 90 ? -2.542 -2.081 -17.664 1.00 88.94 90 ALA A C 1
ATOM 613 O O . ALA A 1 90 ? -3.219 -3.092 -17.861 1.00 88.94 90 ALA A O 1
ATOM 614 N N . HIS A 1 91 ? -2.357 -1.574 -16.439 1.00 86.06 91 HIS A N 1
ATOM 615 C CA . HIS A 1 91 ? -2.823 -2.224 -15.213 1.00 86.06 91 HIS A CA 1
ATOM 616 C C . HIS A 1 91 ? -3.540 -1.243 -14.272 1.00 86.06 91 HIS A C 1
ATOM 618 O O . HIS A 1 91 ? -2.989 -0.175 -13.981 1.00 86.06 91 HIS A O 1
ATOM 624 N N . PRO A 1 92 ? -4.728 -1.593 -13.734 1.00 88.69 92 PRO A N 1
ATOM 625 C CA . PRO A 1 92 ? -5.405 -0.780 -12.724 1.00 88.69 92 PRO A CA 1
ATOM 626 C C . PRO A 1 92 ? -4.571 -0.686 -11.435 1.00 88.69 92 PRO A C 1
ATOM 628 O O . PRO A 1 92 ? -3.640 -1.463 -11.211 1.00 88.69 92 PRO A O 1
ATOM 631 N N . LEU A 1 93 ? -4.891 0.286 -10.571 1.00 87.88 93 LEU A N 1
ATOM 632 C CA . LEU A 1 93 ? -4.175 0.465 -9.301 1.00 87.88 93 LEU A CA 1
ATOM 633 C C . LEU A 1 93 ? -4.304 -0.785 -8.419 1.00 87.88 93 LEU A C 1
ATOM 635 O O . LEU A 1 93 ? -3.307 -1.287 -7.896 1.00 87.88 93 LEU A O 1
ATOM 639 N N . VAL A 1 94 ? -5.526 -1.305 -8.333 1.00 89.31 94 VAL A N 1
ATOM 640 C CA . VAL A 1 94 ? -5.888 -2.570 -7.704 1.00 89.31 94 VAL A CA 1
ATOM 641 C C . VAL A 1 94 ? -6.830 -3.298 -8.666 1.00 89.31 94 VAL A C 1
ATOM 643 O O . VAL A 1 94 ? -7.751 -2.693 -9.203 1.00 89.31 94 VAL A O 1
ATOM 646 N N . ASP A 1 95 ? -6.557 -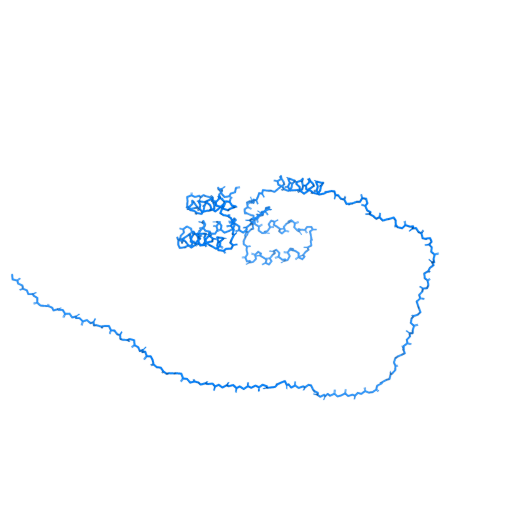4.572 -8.928 1.00 87.62 95 ASP A N 1
ATOM 647 C CA . ASP A 1 95 ? -7.311 -5.406 -9.868 1.00 87.62 95 ASP A CA 1
ATOM 648 C C . ASP A 1 95 ? -8.467 -6.148 -9.167 1.00 87.62 95 ASP A C 1
ATOM 650 O O . ASP A 1 95 ? -8.582 -6.162 -7.934 1.00 87.62 95 ASP A O 1
ATOM 654 N N . GLU A 1 96 ? -9.314 -6.830 -9.931 1.00 87.44 96 GLU A N 1
ATOM 655 C CA . GLU A 1 96 ? -10.265 -7.781 -9.363 1.00 87.44 96 GLU A CA 1
ATOM 656 C C . GLU A 1 96 ? -9.549 -9.022 -8.789 1.00 87.44 96 GLU A C 1
ATOM 658 O O . GLU A 1 96 ? -8.413 -9.367 -9.125 1.00 87.44 96 GLU A O 1
ATOM 663 N N . SER A 1 97 ? -10.213 -9.719 -7.864 1.00 87.12 97 SER A N 1
ATOM 664 C CA . SER A 1 97 ? -9.702 -10.973 -7.300 1.00 87.12 97 SER A CA 1
ATOM 665 C C . SER A 1 97 ? -9.793 -12.118 -8.323 1.00 87.12 97 SER A C 1
ATOM 667 O O . SER A 1 97 ? -10.895 -12.586 -8.623 1.00 87.12 97 SER A O 1
ATOM 669 N N . MET A 1 98 ? -8.656 -12.628 -8.789 1.00 88.50 98 MET A N 1
ATOM 670 C CA . MET A 1 98 ? -8.550 -13.754 -9.726 1.00 88.50 98 MET A CA 1
ATOM 671 C C . MET A 1 98 ? -8.209 -15.078 -9.017 1.00 88.50 98 MET A C 1
ATOM 673 O O . MET A 1 98 ? -7.760 -15.087 -7.868 1.00 88.50 98 MET A O 1
ATOM 677 N N . ASP A 1 99 ? -8.431 -16.203 -9.696 1.00 89.81 99 ASP A N 1
ATOM 678 C CA . ASP A 1 99 ? -8.006 -17.538 -9.249 1.00 89.81 99 ASP A CA 1
ATOM 679 C C . ASP A 1 99 ? -6.475 -17.688 -9.406 1.00 89.81 99 ASP A C 1
ATOM 681 O O . ASP A 1 99 ? -5.887 -17.201 -10.377 1.00 89.81 99 ASP A O 1
ATOM 685 N N . LEU A 1 100 ? -5.806 -18.381 -8.476 1.00 87.88 100 LEU A N 1
ATOM 686 C CA . LEU A 1 100 ? -4.388 -18.740 -8.627 1.00 87.88 100 LEU A CA 1
ATOM 687 C C . LEU A 1 100 ? -4.149 -19.661 -9.836 1.00 87.88 100 LEU A C 1
ATOM 689 O O . LEU A 1 100 ? -3.054 -19.649 -10.400 1.00 87.88 100 LEU A O 1
ATOM 693 N N . MET A 1 101 ? -5.151 -20.428 -10.274 1.00 86.94 101 MET A N 1
ATOM 694 C CA . MET A 1 101 ? -5.046 -21.255 -11.481 1.00 86.94 101 MET A CA 1
ATOM 695 C C . MET A 1 101 ? -4.911 -20.416 -12.760 1.00 86.94 101 MET A C 1
ATOM 697 O O . MET A 1 101 ? -4.314 -20.877 -13.731 1.00 86.94 101 MET A O 1
ATOM 701 N N . ASP A 1 102 ? -5.411 -19.177 -12.785 1.00 88.19 102 ASP A N 1
ATOM 702 C CA . ASP A 1 102 ? -5.211 -18.278 -13.929 1.00 88.19 102 ASP A CA 1
ATOM 703 C C . ASP A 1 102 ? -3.765 -17.764 -14.012 1.00 88.19 102 ASP A C 1
ATOM 705 O O . ASP A 1 102 ? -3.251 -17.547 -15.109 1.00 88.19 102 ASP A O 1
ATOM 709 N N . LEU A 1 103 ? -3.066 -17.664 -12.874 1.00 88.25 103 LEU A N 1
ATOM 710 C CA . LEU A 1 103 ? -1.624 -17.407 -12.851 1.00 88.25 103 LEU A CA 1
ATOM 711 C C . LEU A 1 103 ? -0.828 -18.612 -13.381 1.00 88.25 103 LEU A C 1
ATOM 713 O O . LEU A 1 103 ? 0.152 -18.423 -14.092 1.00 88.25 103 LEU A O 1
ATOM 717 N N . GLU A 1 104 ? -1.229 -19.852 -13.079 1.00 87.56 104 GLU A N 1
ATOM 718 C CA . GLU A 1 104 ? -0.526 -21.055 -13.566 1.00 87.56 104 GLU A CA 1
ATOM 719 C C . GLU A 1 104 ? -0.512 -21.136 -15.103 1.00 87.56 104 GLU A C 1
ATOM 721 O O . GLU A 1 104 ? 0.539 -21.423 -15.685 1.00 87.56 104 GLU A O 1
ATOM 726 N N . LYS A 1 105 ? -1.629 -20.759 -15.745 1.00 87.81 105 LYS A N 1
ATOM 727 C CA . LYS A 1 105 ? -1.779 -20.661 -17.210 1.00 87.81 105 LYS A CA 1
ATOM 728 C C . LYS A 1 105 ? -0.825 -19.639 -17.837 1.00 87.81 105 LYS A C 1
ATOM 730 O O . LYS A 1 105 ? -0.227 -19.925 -18.869 1.00 87.81 105 LYS A O 1
ATOM 735 N N . GLU A 1 106 ? -0.616 -18.480 -17.203 1.00 88.00 106 GLU A N 1
ATOM 736 C CA . GLU A 1 106 ? 0.346 -17.463 -17.675 1.00 8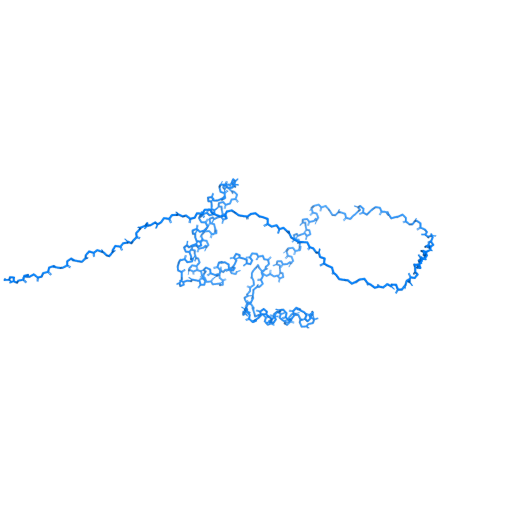8.00 106 GLU A CA 1
ATOM 737 C C . GLU A 1 106 ? 1.782 -18.023 -17.758 1.00 88.00 106 GLU A C 1
ATOM 739 O O . GLU A 1 106 ? 2.562 -17.647 -18.633 1.00 88.00 106 GLU A O 1
ATOM 744 N N . TYR A 1 107 ? 2.118 -18.995 -16.901 1.00 89.31 107 TYR A N 1
ATOM 745 C CA . TYR A 1 107 ? 3.413 -19.680 -16.888 1.00 89.31 107 TYR A CA 1
ATOM 746 C C . TYR A 1 107 ? 3.428 -21.029 -17.636 1.00 89.31 107 TYR A C 1
ATOM 748 O O . TYR A 1 107 ? 4.420 -21.759 -17.522 1.00 89.31 107 TYR A O 1
ATOM 756 N N . GLU A 1 108 ? 2.405 -21.378 -18.430 1.00 83.94 108 GLU A N 1
ATOM 757 C CA . GLU A 1 108 ? 2.357 -22.648 -19.182 1.00 83.94 108 GLU A CA 1
ATOM 758 C C . GLU A 1 108 ? 3.556 -22.786 -20.139 1.00 83.94 108 GLU A C 1
ATOM 760 O O . GLU A 1 108 ? 4.270 -23.795 -20.110 1.00 83.94 108 GLU A O 1
ATOM 765 N N . ASN A 1 109 ? 3.844 -21.729 -20.908 1.00 83.31 109 ASN A N 1
ATOM 766 C CA . ASN A 1 109 ? 5.024 -21.619 -21.776 1.00 83.31 109 ASN A CA 1
ATOM 767 C C . ASN A 1 109 ? 6.307 -21.187 -21.032 1.00 83.31 109 ASN A C 1
ATOM 769 O O . ASN A 1 109 ? 7.363 -21.048 -21.650 1.00 83.31 109 ASN A O 1
ATOM 773 N N . GLY A 1 110 ? 6.217 -20.942 -19.722 1.00 83.25 110 GLY A N 1
ATOM 774 C CA . GLY A 1 110 ? 7.301 -20.447 -18.879 1.00 83.25 110 GLY A CA 1
ATOM 775 C C . GLY A 1 110 ? 8.111 -21.550 -18.190 1.00 83.25 110 GLY A C 1
ATOM 776 O O . GLY A 1 110 ? 8.111 -22.723 -18.568 1.00 83.25 110 GLY A O 1
ATOM 777 N N . SER A 1 111 ? 8.828 -21.174 -17.128 1.00 86.31 111 SER A N 1
ATOM 778 C CA . SER A 1 111 ? 9.613 -22.131 -16.342 1.00 86.31 111 SER A CA 1
ATOM 779 C C . SER A 1 111 ? 8.719 -23.003 -15.458 1.00 86.31 111 SER A C 1
ATOM 781 O O . SER A 1 111 ? 8.007 -22.510 -14.580 1.00 86.31 111 SER A O 1
ATOM 783 N N . ALA A 1 112 ? 8.847 -24.325 -15.609 1.00 87.81 112 ALA A N 1
ATOM 784 C CA . ALA A 1 112 ? 8.160 -25.316 -14.779 1.00 87.81 112 ALA A CA 1
ATOM 785 C C . ALA A 1 112 ? 8.433 -25.151 -13.267 1.00 87.81 112 ALA A C 1
ATOM 787 O O . ALA A 1 112 ? 7.627 -25.584 -12.444 1.00 87.81 112 ALA A O 1
ATOM 788 N N . ALA A 1 113 ? 9.532 -24.495 -12.875 1.00 91.06 113 ALA A N 1
ATOM 789 C CA . ALA A 1 113 ? 9.817 -24.197 -11.47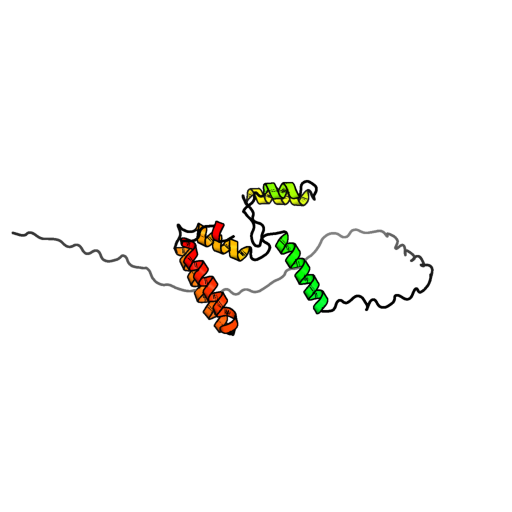2 1.00 91.06 113 ALA A CA 1
ATOM 790 C C . ALA A 1 113 ? 8.831 -23.183 -10.858 1.00 91.06 113 ALA A C 1
ATOM 792 O O . ALA A 1 113 ? 8.555 -23.270 -9.663 1.00 91.06 113 ALA A O 1
ATOM 793 N N . PHE A 1 114 ? 8.284 -22.245 -11.642 1.00 90.06 114 PHE A N 1
ATOM 794 C CA . PHE A 1 114 ? 7.264 -21.311 -11.149 1.00 90.06 114 PHE A CA 1
ATOM 795 C C . PHE A 1 114 ? 5.899 -21.983 -11.029 1.00 90.06 114 PHE A C 1
ATOM 797 O O . PHE A 1 114 ? 5.268 -21.846 -9.988 1.00 90.06 114 PHE A O 1
ATOM 804 N N . ARG A 1 115 ? 5.497 -22.810 -12.004 1.00 90.44 115 ARG A N 1
ATOM 805 C CA . ARG A 1 115 ? 4.240 -23.576 -11.926 1.00 90.44 115 ARG A CA 1
ATOM 806 C C . ARG A 1 115 ? 4.163 -24.462 -10.679 1.00 90.44 115 ARG A C 1
ATOM 808 O O . ARG A 1 115 ? 3.189 -24.390 -9.942 1.00 90.44 115 ARG A O 1
ATOM 815 N N . ASN A 1 116 ? 5.237 -25.184 -10.349 1.00 90.69 116 ASN A N 1
ATOM 816 C CA . ASN A 1 116 ? 5.305 -25.966 -9.104 1.00 90.69 116 ASN A CA 1
ATOM 817 C C . ASN A 1 116 ? 5.173 -25.107 -7.826 1.00 90.69 116 ASN A C 1
ATOM 819 O O . ASN A 1 116 ? 4.611 -25.571 -6.837 1.00 90.69 116 ASN A O 1
ATOM 823 N N . LYS A 1 117 ? 5.661 -23.857 -7.829 1.00 92.62 117 LYS A N 1
ATOM 824 C CA . LYS A 1 117 ? 5.473 -22.922 -6.704 1.00 92.62 117 LYS A CA 1
ATOM 825 C C . LYS A 1 117 ? 4.040 -22.394 -6.622 1.00 92.62 117 LYS A C 1
ATOM 827 O O . LYS A 1 117 ? 3.530 -22.259 -5.519 1.00 92.62 117 LYS A O 1
ATOM 832 N N . ILE A 1 118 ? 3.405 -22.112 -7.761 1.00 91.19 118 ILE A N 1
ATOM 833 C CA . ILE A 1 118 ? 2.012 -21.644 -7.829 1.00 91.19 118 ILE A CA 1
ATOM 834 C C . ILE A 1 118 ? 1.064 -22.738 -7.327 1.00 91.19 118 ILE A C 1
ATOM 836 O O . ILE A 1 118 ? 0.207 -22.452 -6.499 1.00 91.19 118 ILE A O 1
ATOM 840 N N . LEU A 1 119 ? 1.280 -23.996 -7.730 1.00 89.25 119 LEU A N 1
ATOM 841 C CA . LEU A 1 119 ? 0.512 -25.144 -7.230 1.00 89.25 119 LEU A CA 1
ATOM 842 C C . LEU A 1 119 ? 0.651 -25.316 -5.707 1.00 89.25 119 LEU A C 1
ATOM 844 O O . LEU A 1 119 ? -0.350 -25.457 -5.019 1.00 89.25 119 LEU A O 1
ATOM 848 N N . ASN A 1 120 ? 1.870 -25.219 -5.162 1.00 92.00 120 ASN A N 1
ATOM 849 C CA . ASN A 1 120 ? 2.090 -25.261 -3.709 1.00 92.00 120 ASN A CA 1
ATOM 850 C C . ASN A 1 120 ? 1.427 -24.075 -2.976 1.00 92.00 120 ASN A C 1
ATOM 852 O O . ASN A 1 120 ? 0.924 -24.226 -1.866 1.00 92.00 120 ASN A O 1
ATOM 856 N N . LEU A 1 121 ? 1.397 -22.889 -3.595 1.00 92.50 121 LEU A N 1
ATOM 857 C CA . LEU A 1 121 ? 0.716 -21.728 -3.026 1.00 92.50 121 LEU A CA 1
ATOM 858 C C . LEU A 1 121 ? -0.811 -21.919 -3.017 1.00 92.50 121 LEU A C 1
ATOM 860 O O . LEU A 1 121 ? -1.448 -21.558 -2.027 1.00 92.50 121 LEU A O 1
ATOM 864 N N . ALA A 1 122 ? -1.373 -22.544 -4.055 1.00 89.75 122 ALA A N 1
ATOM 865 C CA . ALA A 1 122 ? -2.800 -22.849 -4.170 1.00 89.75 122 ALA A CA 1
ATOM 866 C C . ALA A 1 122 ? -3.323 -23.807 -3.081 1.00 89.75 122 ALA A C 1
ATOM 868 O O . ALA A 1 122 ? -4.479 -23.697 -2.685 1.00 89.75 122 ALA A O 1
ATOM 869 N N . ASP A 1 123 ? -2.471 -24.664 -2.501 1.00 89.56 123 ASP A N 1
ATOM 870 C CA . ASP A 1 123 ? -2.829 -25.478 -1.323 1.00 89.56 123 ASP A CA 1
ATOM 871 C C . ASP A 1 123 ? -3.160 -24.623 -0.075 1.00 89.56 123 ASP A C 1
ATOM 873 O O . ASP A 1 123 ? -3.752 -25.116 0.888 1.00 89.56 123 ASP A O 1
ATOM 877 N N . SER A 1 124 ? -2.746 -23.349 -0.056 1.00 90.38 124 SER A N 1
ATOM 878 C CA . SER A 1 124 ? -2.859 -22.445 1.102 1.00 90.38 124 SER A CA 1
ATOM 879 C C . SER A 1 124 ? -3.623 -21.144 0.834 1.00 90.38 124 SER A C 1
ATOM 881 O O . SER A 1 124 ? -4.092 -20.517 1.786 1.00 90.38 124 SER A O 1
ATOM 883 N N . HIS A 1 125 ? -3.759 -20.735 -0.430 1.00 90.38 125 HIS A N 1
ATOM 884 C CA . HIS A 1 125 ? -4.413 -19.498 -0.852 1.00 90.38 125 HIS A CA 1
ATOM 885 C C . HIS A 1 125 ? -5.324 -19.772 -2.057 1.00 90.38 125 HIS A C 1
ATOM 887 O O . HIS A 1 125 ? -4.865 -20.259 -3.081 1.00 90.38 125 HIS A O 1
ATOM 893 N N . ASP A 1 126 ? -6.605 -19.423 -1.934 1.00 87.75 126 ASP A N 1
ATOM 894 C CA . ASP A 1 126 ? -7.642 -19.686 -2.949 1.00 87.75 126 ASP A CA 1
ATOM 895 C C . ASP A 1 126 ? -7.647 -18.643 -4.084 1.00 87.75 126 ASP A C 1
ATOM 897 O O . ASP A 1 126 ? -7.846 -18.963 -5.252 1.00 87.75 126 ASP A O 1
ATOM 901 N N . ARG A 1 127 ? -7.397 -17.369 -3.751 1.00 89.75 127 ARG A N 1
ATOM 902 C CA . ARG A 1 127 ? -7.474 -16.243 -4.696 1.00 89.75 127 ARG A CA 1
ATOM 903 C C . ARG A 1 127 ? -6.307 -15.287 -4.519 1.00 89.75 127 ARG A C 1
ATOM 905 O O . ARG A 1 127 ? -5.767 -15.137 -3.423 1.00 89.75 127 ARG A O 1
ATOM 912 N N . MET A 1 128 ? -5.958 -14.602 -5.601 1.00 90.00 128 MET A N 1
ATOM 913 C CA . MET A 1 128 ? -4.965 -13.533 -5.622 1.00 90.00 128 MET A CA 1
ATOM 914 C C . MET A 1 128 ? -5.562 -12.267 -6.231 1.00 90.00 128 MET A C 1
ATOM 916 O O . MET A 1 128 ? -6.602 -12.298 -6.883 1.00 90.00 128 MET A O 1
ATOM 920 N N . ARG A 1 129 ? -4.888 -11.139 -6.033 1.00 90.25 129 ARG A N 1
ATOM 921 C CA . ARG A 1 129 ? -5.259 -9.855 -6.623 1.00 90.25 129 ARG A CA 1
ATOM 922 C C . ARG A 1 129 ? -3.988 -9.159 -7.091 1.00 90.25 129 ARG A C 1
ATOM 924 O O . ARG A 1 129 ? -3.001 -9.157 -6.353 1.00 90.25 129 ARG A O 1
ATOM 931 N N . ARG A 1 130 ? -3.984 -8.622 -8.312 1.00 90.00 130 ARG A N 1
ATOM 932 C CA . ARG A 1 130 ? -2.866 -7.814 -8.822 1.00 90.00 130 ARG A CA 1
ATOM 933 C C . ARG A 1 130 ? -3.038 -6.368 -8.354 1.00 90.00 130 ARG A C 1
ATOM 935 O O . ARG A 1 130 ? -4.151 -5.915 -8.102 1.00 90.00 130 ARG A O 1
ATOM 942 N N . SER A 1 131 ? -1.935 -5.651 -8.199 1.00 91.00 131 SER A N 1
ATOM 943 C CA . SER A 1 131 ? -1.948 -4.245 -7.792 1.00 91.00 131 SER A CA 1
ATOM 944 C C . SER A 1 131 ? -0.682 -3.554 -8.275 1.00 91.00 131 SER A C 1
ATOM 946 O O . SER A 1 131 ? 0.413 -4.083 -8.068 1.00 91.00 131 SER A O 1
ATOM 948 N N . ARG A 1 132 ? -0.818 -2.361 -8.854 1.00 87.50 132 ARG A N 1
ATOM 949 C CA . ARG A 1 132 ? 0.309 -1.528 -9.309 1.00 87.50 132 ARG A CA 1
ATOM 950 C C . ARG A 1 132 ? 1.050 -0.839 -8.148 1.00 87.50 132 ARG A C 1
ATOM 952 O O . ARG A 1 132 ? 2.138 -0.308 -8.333 1.00 87.50 132 ARG A O 1
ATOM 959 N N . GLY A 1 133 ? 0.469 -0.869 -6.949 1.00 81.19 133 GLY A N 1
ATOM 960 C CA . GLY A 1 133 ? 1.029 -0.363 -5.697 1.00 81.19 133 GLY A CA 1
ATOM 961 C C . GLY A 1 133 ? 0.130 -0.726 -4.511 1.00 81.19 133 GLY A C 1
ATOM 962 O O . GLY A 1 133 ? -0.929 -1.316 -4.699 1.00 81.19 133 GLY A O 1
ATOM 963 N N . ASP A 1 134 ? 0.562 -0.401 -3.293 1.00 81.81 134 ASP A N 1
ATOM 964 C CA . ASP A 1 134 ? -0.275 -0.336 -2.079 1.00 81.81 134 ASP A CA 1
ATOM 965 C C . ASP A 1 134 ? -1.141 -1.566 -1.722 1.00 81.81 134 ASP A C 1
ATOM 967 O O . ASP A 1 134 ? -2.100 -1.467 -0.952 1.00 81.81 134 ASP A O 1
ATOM 971 N N . ALA A 1 135 ? -0.732 -2.761 -2.170 1.00 88.88 135 ALA A N 1
ATOM 972 C CA . ALA A 1 135 ? -1.362 -4.048 -1.846 1.00 88.88 135 ALA A CA 1
ATOM 973 C C . ALA A 1 135 ? -1.652 -4.230 -0.344 1.00 88.88 135 ALA A C 1
ATOM 975 O O . ALA A 1 135 ? -2.688 -4.773 0.039 1.00 88.88 135 ALA A O 1
ATOM 976 N N . PHE A 1 136 ? -0.734 -3.762 0.512 1.00 90.56 136 PHE A N 1
ATOM 977 C CA . PHE A 1 136 ? -0.886 -3.800 1.965 1.00 90.56 136 PHE A CA 1
ATOM 978 C C . PHE A 1 136 ? -2.081 -2.971 2.446 1.00 90.56 136 PHE A C 1
ATOM 980 O O . PHE A 1 136 ? -2.869 -3.468 3.249 1.00 90.56 136 PHE A O 1
ATOM 987 N N . ALA A 1 137 ? -2.224 -1.735 1.958 1.00 89.94 137 ALA A N 1
ATOM 988 C CA . ALA A 1 137 ? -3.292 -0.839 2.379 1.00 89.94 137 ALA A CA 1
ATOM 989 C C . ALA A 1 137 ? -4.651 -1.435 2.000 1.00 89.94 137 ALA A C 1
ATOM 991 O O . ALA A 1 137 ? -5.498 -1.621 2.874 1.00 89.94 137 ALA A O 1
ATOM 992 N N . PHE A 1 138 ? -4.821 -1.846 0.736 1.00 89.69 138 PHE A N 1
ATOM 993 C CA . PHE A 1 138 ? -6.060 -2.484 0.284 1.00 89.69 138 PHE A CA 1
ATOM 994 C C . PHE A 1 138 ? -6.380 -3.748 1.094 1.00 89.69 138 PHE A C 1
ATOM 996 O O . PHE A 1 138 ? -7.481 -3.869 1.625 1.00 89.69 138 PHE A O 1
ATOM 1003 N N . ALA A 1 139 ? -5.425 -4.673 1.252 1.00 90.19 139 ALA A N 1
ATOM 1004 C CA . ALA A 1 139 ? -5.651 -5.914 1.998 1.00 90.19 139 ALA A CA 1
ATOM 1005 C C . ALA A 1 139 ? -5.974 -5.665 3.485 1.00 90.19 139 ALA A C 1
ATOM 1007 O O . ALA A 1 139 ? -6.733 -6.421 4.097 1.00 90.19 139 ALA A O 1
ATOM 1008 N N . TRP A 1 140 ? -5.427 -4.599 4.076 1.00 91.00 140 TRP A N 1
ATOM 1009 C CA . TRP A 1 140 ? -5.743 -4.183 5.438 1.00 91.00 140 TRP A CA 1
ATOM 1010 C C . TRP A 1 140 ? -7.162 -3.601 5.540 1.00 91.00 140 TRP A C 1
ATOM 1012 O O . TRP A 1 140 ? -7.937 -4.067 6.378 1.00 91.00 140 TRP A O 1
ATOM 1022 N N . PHE A 1 141 ? -7.547 -2.676 4.651 1.00 89.19 141 PHE A N 1
ATOM 1023 C CA . PHE A 1 141 ? -8.914 -2.142 4.583 1.00 89.19 141 PHE A CA 1
ATOM 1024 C C . PHE A 1 141 ? -9.946 -3.248 4.312 1.00 89.19 141 PHE A C 1
ATOM 1026 O O . PHE A 1 141 ? -10.950 -3.335 5.019 1.00 89.19 141 PHE A O 1
ATOM 1033 N N . GLU A 1 142 ? -9.679 -4.146 3.360 1.00 88.12 142 GLU A N 1
ATOM 1034 C CA . GLU A 1 142 ? -10.536 -5.292 3.036 1.00 88.12 142 GLU A CA 1
ATOM 1035 C C . GLU A 1 142 ? -10.689 -6.231 4.241 1.00 88.12 142 GLU A C 1
ATOM 1037 O O . GLU A 1 142 ? -11.802 -6.645 4.561 1.00 88.12 142 GLU A O 1
ATOM 1042 N N . ARG A 1 143 ? -9.611 -6.508 4.988 1.00 88.50 143 ARG A N 1
ATOM 1043 C CA . ARG A 1 143 ? -9.671 -7.300 6.228 1.00 88.50 143 ARG A CA 1
ATOM 1044 C C . ARG A 1 143 ? -10.531 -6.636 7.307 1.00 88.50 143 ARG A C 1
ATOM 1046 O O . ARG A 1 143 ? -11.294 -7.337 7.974 1.00 88.50 143 ARG A O 1
ATOM 1053 N N . VAL A 1 144 ? -10.404 -5.321 7.503 1.00 86.62 144 VAL A N 1
ATOM 1054 C CA . VAL A 1 144 ? -11.219 -4.563 8.471 1.00 86.62 144 VAL A CA 1
ATOM 1055 C C . VAL A 1 144 ? -12.689 -4.559 8.037 1.00 86.62 144 VAL A C 1
ATOM 1057 O O . VAL A 1 144 ? -13.570 -4.830 8.851 1.00 86.62 144 VAL A O 1
ATOM 1060 N N . MET A 1 145 ? -12.954 -4.347 6.747 1.00 84.50 145 MET A N 1
ATOM 1061 C CA . MET A 1 145 ? -14.295 -4.355 6.165 1.00 84.50 145 MET A CA 1
ATOM 1062 C C . MET A 1 145 ? -14.955 -5.739 6.228 1.00 84.50 145 MET A C 1
ATOM 1064 O O . MET A 1 145 ? -16.107 -5.830 6.629 1.00 84.50 145 MET A O 1
ATOM 1068 N N . LEU A 1 146 ? -14.268 -6.830 5.875 1.00 82.56 146 LEU A N 1
ATOM 1069 C CA . LEU A 1 146 ? -14.822 -8.193 5.950 1.00 82.56 146 LEU A CA 1
ATOM 1070 C C . LEU A 1 146 ? -15.123 -8.619 7.396 1.00 82.56 146 LEU A C 1
ATOM 1072 O O . LEU A 1 146 ? -15.974 -9.475 7.638 1.00 82.56 146 LEU A O 1
ATOM 1076 N N . ALA A 1 147 ? -14.486 -7.980 8.375 1.00 78.62 147 ALA A N 1
ATOM 1077 C CA . ALA A 1 147 ? -14.732 -8.187 9.792 1.00 78.62 147 ALA A CA 1
ATOM 1078 C C . ALA A 1 147 ? -15.973 -7.440 10.336 1.00 78.62 147 ALA A C 1
ATOM 1080 O O . ALA A 1 147 ? -16.015 -7.175 11.537 1.00 78.62 147 ALA A O 1
ATOM 1081 N N . LYS A 1 148 ? -17.023 -7.163 9.531 1.00 69.88 148 LYS A N 1
ATOM 1082 C CA . LYS A 1 148 ? -18.279 -6.509 10.004 1.00 69.88 148 LYS A CA 1
ATOM 1083 C C . LYS A 1 148 ? -18.910 -7.204 11.227 1.00 69.88 148 LYS A C 1
ATOM 1085 O O . LYS A 1 148 ? -19.607 -6.565 12.007 1.00 69.88 148 LYS A O 1
ATOM 1090 N N . SER A 1 149 ? -18.641 -8.496 11.437 1.00 68.25 149 SER A N 1
ATOM 1091 C CA . SER A 1 149 ? -19.084 -9.274 12.606 1.00 68.25 149 SER A CA 1
ATOM 1092 C C . SER A 1 149 ? -18.196 -9.142 13.861 1.00 68.25 149 SER A C 1
ATOM 1094 O O . SER A 1 149 ? -18.474 -9.793 14.866 1.00 68.25 149 SER A O 1
ATOM 1096 N N . LYS A 1 150 ? -17.099 -8.374 13.809 1.00 80.31 150 LYS A N 1
ATOM 1097 C CA . LYS A 1 150 ? -16.101 -8.200 14.881 1.00 80.31 150 LYS A CA 1
ATOM 1098 C C . LYS A 1 150 ? -15.775 -6.705 15.064 1.00 80.31 150 LYS A C 1
ATOM 1100 O O . LYS A 1 150 ? -14.705 -6.263 14.640 1.00 80.31 150 LYS A O 1
ATOM 1105 N N . PRO A 1 151 ? -16.654 -5.921 15.718 1.00 80.75 151 PRO A N 1
ATOM 1106 C CA . PRO A 1 151 ? -16.459 -4.475 15.894 1.00 80.75 151 PRO A CA 1
ATOM 1107 C C . PRO A 1 151 ? -15.167 -4.122 16.649 1.00 80.75 151 PRO A C 1
ATOM 1109 O O . PRO A 1 151 ? -14.611 -3.047 16.447 1.00 80.75 151 PRO A O 1
ATOM 1112 N N . GLU A 1 152 ? -14.643 -5.047 17.460 1.00 86.19 152 GLU A N 1
ATOM 1113 C CA . GLU A 1 152 ? -13.341 -4.929 18.127 1.00 86.19 152 GLU A CA 1
ATOM 1114 C C . GLU A 1 152 ? -12.182 -4.676 17.152 1.00 86.19 152 GLU A C 1
ATOM 1116 O O . GLU A 1 152 ? -11.283 -3.905 17.472 1.00 86.19 152 GLU A O 1
ATOM 1121 N N . LEU A 1 153 ? -12.199 -5.289 15.961 1.00 86.50 153 LEU A N 1
ATOM 1122 C CA . LEU A 1 153 ? -11.122 -5.144 14.977 1.00 86.50 153 LEU A CA 1
ATOM 1123 C C . LEU A 1 153 ? -11.144 -3.737 14.360 1.00 86.50 153 LEU A C 1
ATOM 1125 O O . LEU A 1 153 ? -10.101 -3.099 14.260 1.00 86.50 153 LEU A O 1
ATOM 1129 N N . LEU A 1 154 ? -12.333 -3.214 14.041 1.00 87.62 154 LEU A N 1
ATOM 1130 C CA . LEU A 1 154 ? -12.504 -1.830 13.589 1.00 87.62 154 LEU A CA 1
ATOM 1131 C C . LEU A 1 154 ? -12.089 -0.824 14.675 1.00 87.62 154 LEU A C 1
ATOM 1133 O O . LEU A 1 154 ? -11.361 0.119 14.386 1.00 87.62 154 LEU A O 1
ATOM 1137 N N . ALA A 1 155 ? -12.488 -1.045 15.931 1.00 89.06 155 ALA A N 1
ATOM 1138 C CA . ALA A 1 155 ? -12.092 -0.183 17.045 1.00 89.06 155 ALA A CA 1
ATOM 1139 C C . ALA A 1 155 ? -10.568 -0.193 17.279 1.00 89.06 155 ALA A C 1
ATOM 1141 O O . ALA A 1 155 ? -9.976 0.857 17.518 1.00 89.06 155 ALA A O 1
ATOM 1142 N N . GLN A 1 156 ? -9.917 -1.356 17.160 1.00 91.00 156 GLN A N 1
ATOM 1143 C CA . GLN A 1 156 ? -8.454 -1.471 17.209 1.00 91.00 156 GLN A CA 1
ATOM 1144 C C . GLN A 1 156 ? -7.778 -0.765 16.026 1.00 91.00 156 GLN A C 1
ATOM 1146 O O . GLN A 1 156 ? -6.758 -0.114 16.224 1.00 91.00 156 GLN A O 1
ATOM 1151 N N . ALA A 1 157 ? -8.344 -0.861 14.819 1.00 90.69 157 ALA A N 1
ATOM 1152 C CA . ALA A 1 157 ? -7.834 -0.191 13.624 1.00 90.69 157 ALA A CA 1
ATOM 1153 C C . ALA A 1 157 ? -7.896 1.342 13.745 1.00 90.69 157 ALA A C 1
ATOM 1155 O O . ALA A 1 157 ? -6.899 2.011 13.484 1.00 90.69 157 ALA A O 1
ATOM 1156 N N . ILE A 1 158 ? -9.029 1.886 14.206 1.00 91.44 158 ILE A N 1
ATOM 1157 C CA . ILE A 1 158 ? -9.200 3.324 14.473 1.00 91.44 158 ILE A CA 1
ATOM 1158 C C . ILE A 1 158 ? -8.203 3.782 15.544 1.00 91.44 158 ILE A C 1
ATOM 1160 O O . ILE A 1 158 ? -7.434 4.707 15.300 1.00 91.44 158 ILE A O 1
ATOM 1164 N N . LYS A 1 159 ? -8.137 3.079 16.682 1.00 93.62 159 LYS A N 1
ATOM 1165 C CA . LYS A 1 159 ? -7.214 3.408 17.777 1.00 93.62 159 LYS A CA 1
ATOM 1166 C C . LYS A 1 159 ? -5.746 3.383 17.342 1.00 93.62 159 LYS A C 1
ATOM 1168 O O . LYS A 1 159 ? -4.982 4.253 17.736 1.00 93.62 159 LYS A O 1
ATOM 1173 N N . ALA A 1 160 ? -5.345 2.410 16.521 1.00 92.94 160 ALA A N 1
ATOM 1174 C CA . ALA A 1 160 ? -3.977 2.323 16.011 1.00 92.94 160 ALA A CA 1
ATOM 1175 C C . ALA A 1 160 ? -3.616 3.505 15.093 1.00 92.94 160 ALA A C 1
ATOM 1177 O O . ALA A 1 160 ? -2.476 3.967 15.118 1.00 92.94 160 ALA A O 1
ATOM 1178 N N . ILE A 1 161 ? -4.580 4.019 14.318 1.00 92.94 161 ILE A N 1
ATOM 1179 C CA . ILE A 1 161 ? -4.404 5.251 13.540 1.00 92.94 161 ILE A CA 1
ATOM 1180 C C . ILE A 1 161 ? -4.297 6.450 14.487 1.00 92.94 161 ILE A C 1
ATOM 1182 O O . ILE A 1 161 ? -3.329 7.197 14.381 1.00 92.94 161 ILE A O 1
ATOM 1186 N N . GLU A 1 162 ? -5.205 6.599 15.452 1.00 93.44 162 GLU A N 1
ATOM 1187 C CA . GLU A 1 162 ? -5.169 7.692 16.439 1.00 93.44 162 GLU A CA 1
ATOM 1188 C C . GLU A 1 162 ? -3.831 7.751 17.198 1.00 93.44 162 GLU A C 1
ATOM 1190 O O . GLU A 1 162 ? -3.195 8.802 17.249 1.00 93.44 162 GLU A O 1
ATOM 1195 N N . GLU A 1 163 ? -3.337 6.609 17.687 1.00 94.62 163 GLU A N 1
ATOM 1196 C CA . GLU A 1 163 ? -2.036 6.506 18.361 1.00 94.62 163 GLU A CA 1
ATOM 1197 C C . GLU A 1 163 ? -0.855 6.813 17.414 1.00 94.62 163 GLU A C 1
ATOM 1199 O O . GLU A 1 163 ? 0.179 7.315 17.857 1.00 94.62 163 GLU A O 1
ATOM 1204 N N . SER A 1 164 ? -0.994 6.584 16.100 1.00 94.19 164 SER A N 1
ATOM 1205 C CA . SER A 1 164 ? 0.061 6.896 15.123 1.00 94.19 164 SER A CA 1
ATOM 1206 C C . SER A 1 164 ? 0.311 8.399 14.949 1.00 94.19 164 SER A C 1
ATOM 1208 O O . SER A 1 164 ? 1.450 8.790 14.686 1.00 94.19 164 SER A O 1
ATOM 1210 N N . LYS A 1 165 ? -0.699 9.257 15.163 1.00 93.00 165 LYS A N 1
ATOM 1211 C CA . LYS A 1 165 ? -0.538 10.719 15.084 1.00 93.00 165 LYS A CA 1
ATOM 1212 C C . LYS A 1 165 ? 0.413 11.237 16.161 1.00 93.00 165 LYS A C 1
ATOM 1214 O O . LYS A 1 165 ? 1.336 11.989 15.849 1.00 93.00 165 LYS A O 1
ATOM 1219 N N . ASP A 1 166 ? 0.251 10.776 17.398 1.00 93.25 166 ASP A N 1
ATOM 1220 C CA . ASP A 1 166 ? 1.144 11.145 18.500 1.00 93.25 166 ASP A CA 1
ATOM 1221 C C . ASP A 1 166 ? 2.571 10.618 18.279 1.00 93.25 166 ASP A C 1
ATOM 1223 O O . ASP A 1 166 ? 3.542 11.304 18.604 1.00 93.25 166 ASP A O 1
ATOM 1227 N N . LEU A 1 167 ? 2.723 9.440 17.657 1.00 95.06 167 LEU A N 1
ATOM 1228 C CA . LEU A 1 167 ? 4.034 8.900 17.277 1.00 95.06 167 LEU A CA 1
ATOM 1229 C C . LEU A 1 167 ? 4.728 9.737 16.188 1.00 95.06 167 LEU A C 1
ATOM 1231 O O . LEU A 1 167 ? 5.935 9.956 16.282 1.00 95.06 167 LEU A O 1
ATOM 1235 N N . LEU A 1 168 ? 3.992 10.241 15.191 1.00 94.50 168 LEU A N 1
ATOM 1236 C CA . LEU A 1 168 ? 4.534 11.142 14.163 1.00 94.50 168 LEU A CA 1
ATOM 1237 C C . LEU A 1 168 ? 4.982 12.483 14.768 1.00 94.50 168 LEU A C 1
ATOM 1239 O O . LEU A 1 168 ? 6.081 12.956 14.472 1.00 94.50 168 LEU A O 1
ATOM 1243 N N . LEU A 1 169 ? 4.189 13.057 15.678 1.00 93.94 169 LEU A N 1
ATOM 1244 C CA . LEU A 1 169 ? 4.562 14.276 16.405 1.00 93.94 169 LEU A CA 1
ATOM 1245 C C . LEU A 1 169 ? 5.795 14.056 17.298 1.00 93.94 169 LEU A C 1
ATOM 1247 O O . LEU A 1 169 ? 6.710 14.881 17.307 1.00 93.94 169 LEU A O 1
ATOM 1251 N N . ALA A 1 170 ? 5.871 12.924 18.004 1.00 95.56 170 ALA A N 1
ATOM 1252 C CA . ALA A 1 170 ? 7.037 12.550 18.808 1.00 95.56 170 ALA A CA 1
ATOM 1253 C C . ALA A 1 170 ? 8.301 12.322 17.955 1.00 95.56 170 ALA A C 1
ATOM 1255 O O . ALA A 1 170 ? 9.409 12.621 18.403 1.00 95.56 170 ALA A O 1
ATOM 1256 N N . ALA A 1 171 ? 8.138 11.846 16.718 1.00 96.00 171 ALA A N 1
ATOM 1257 C CA . ALA A 1 171 ? 9.199 11.707 15.722 1.00 96.00 171 ALA A CA 1
ATOM 1258 C C . ALA A 1 171 ? 9.532 13.017 14.971 1.00 96.00 171 ALA A C 1
ATOM 1260 O O . ALA A 1 171 ? 10.322 12.989 14.030 1.00 96.00 171 ALA A O 1
ATOM 1261 N N . GLN A 1 172 ? 8.985 14.160 15.409 1.00 96.12 172 GLN A N 1
ATOM 1262 C CA . GLN A 1 172 ? 9.247 15.499 14.864 1.00 96.12 172 GLN A CA 1
ATOM 1263 C C . GLN A 1 172 ? 8.811 15.696 13.399 1.00 96.12 172 GLN A C 1
ATOM 1265 O O . GLN A 1 172 ? 9.374 16.532 12.692 1.00 96.12 172 GLN A O 1
ATOM 1270 N N . PHE A 1 173 ? 7.787 14.968 12.940 1.00 96.38 173 PHE A N 1
ATOM 1271 C CA . PHE A 1 173 ? 7.129 15.293 11.673 1.00 96.38 173 PHE A CA 1
ATOM 1272 C C . PHE A 1 173 ? 6.310 16.583 11.812 1.00 96.38 173 PHE A C 1
ATOM 1274 O O . PHE A 1 173 ? 5.560 16.760 12.773 1.00 96.38 173 PHE A O 1
ATOM 1281 N N . GLU A 1 174 ? 6.431 17.471 10.825 1.00 95.50 174 GLU A N 1
ATOM 1282 C CA . GLU A 1 174 ? 5.651 18.709 10.760 1.00 95.50 174 GLU A CA 1
ATOM 1283 C C . GLU A 1 174 ? 4.161 18.377 10.544 1.00 95.50 174 GLU A C 1
ATOM 1285 O O . GLU A 1 174 ? 3.853 17.672 9.579 1.00 95.50 174 GLU A O 1
ATOM 1290 N N . PRO A 1 175 ? 3.217 18.887 11.364 1.00 92.44 175 PRO A N 1
ATOM 1291 C CA . PRO A 1 175 ? 1.794 18.550 11.243 1.00 92.44 175 PRO A CA 1
ATOM 1292 C C . PRO A 1 175 ? 1.232 18.798 9.839 1.00 92.44 175 PRO A C 1
ATOM 1294 O O . PRO A 1 175 ? 0.533 17.952 9.286 1.00 92.44 175 PRO A O 1
ATOM 1297 N N . LEU A 1 176 ? 1.616 19.922 9.221 1.00 93.25 176 LEU A N 1
ATOM 1298 C CA . LEU A 1 176 ? 1.195 20.313 7.873 1.00 93.25 176 LEU A CA 1
ATOM 1299 C C . LEU A 1 176 ? 1.582 19.289 6.787 1.00 93.25 176 LEU A C 1
ATOM 1301 O O . LEU A 1 176 ? 0.967 19.268 5.728 1.00 93.25 176 LEU A O 1
ATOM 1305 N N . ALA A 1 177 ? 2.586 18.441 7.028 1.00 92.56 177 ALA A N 1
ATOM 1306 C CA . ALA A 1 177 ? 3.024 17.437 6.062 1.00 92.56 177 ALA A CA 1
ATOM 1307 C C . ALA A 1 177 ? 2.155 16.166 6.053 1.00 92.56 177 ALA A C 1
ATOM 1309 O O . ALA A 1 177 ? 2.250 15.391 5.100 1.00 92.56 177 ALA A O 1
ATOM 1310 N N . PHE A 1 178 ? 1.349 15.917 7.095 1.00 93.44 178 PHE A N 1
ATOM 1311 C CA . PHE A 1 178 ? 0.607 14.658 7.232 1.00 93.44 178 PHE A CA 1
ATOM 1312 C C . PHE A 1 178 ? -0.854 14.776 7.690 1.00 93.44 178 PHE A C 1
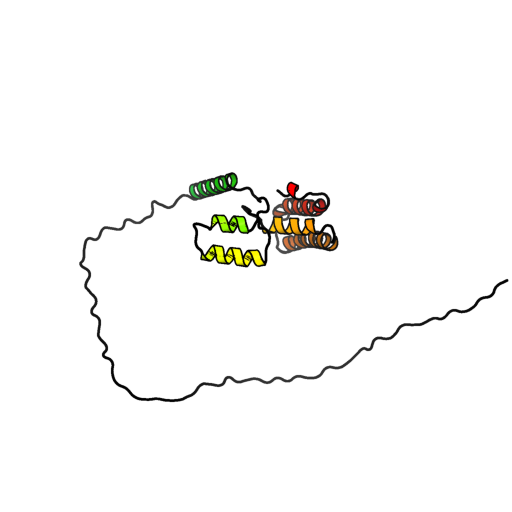ATOM 1314 O O . PHE A 1 178 ? -1.577 13.790 7.552 1.00 93.44 178 PHE A O 1
ATOM 1321 N N . ASP A 1 179 ? -1.311 15.921 8.210 1.00 93.75 179 ASP A N 1
ATOM 1322 C CA . ASP A 1 179 ? -2.659 16.031 8.797 1.00 93.75 179 ASP A CA 1
ATOM 1323 C C . ASP A 1 179 ? -3.781 15.754 7.779 1.00 93.75 179 ASP A C 1
ATOM 1325 O O . ASP A 1 179 ? -4.732 15.040 8.096 1.00 93.75 179 ASP A O 1
ATOM 1329 N N . ASP A 1 180 ? -3.618 16.207 6.530 1.00 93.81 180 ASP A N 1
ATOM 1330 C CA . ASP A 1 180 ? -4.558 15.945 5.430 1.00 93.81 180 ASP A CA 1
ATOM 1331 C C . ASP A 1 180 ? -4.671 14.438 5.122 1.00 93.81 180 ASP A C 1
ATOM 1333 O O . ASP A 1 180 ? -5.769 13.879 5.069 1.00 93.81 180 ASP A O 1
ATOM 1337 N N . PHE A 1 181 ? -3.534 13.745 4.976 1.00 92.88 181 PHE A N 1
ATOM 1338 C CA . PHE A 1 181 ? -3.500 12.297 4.723 1.00 92.88 181 PHE A CA 1
ATOM 1339 C 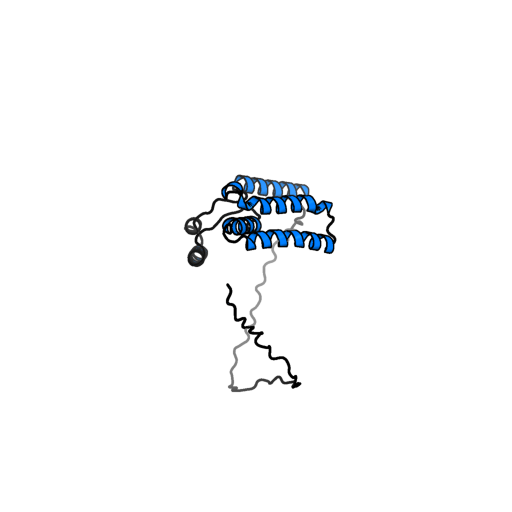C . PHE A 1 181 ? -4.049 11.498 5.910 1.00 92.88 181 PHE A C 1
ATOM 1341 O O . PHE A 1 181 ? -4.758 10.505 5.726 1.00 92.88 181 PHE A O 1
ATOM 1348 N N . TYR A 1 182 ? -3.743 11.938 7.132 1.00 93.50 182 TYR A N 1
ATOM 1349 C CA . TYR A 1 182 ? -4.248 11.351 8.367 1.00 93.50 182 TYR A CA 1
ATOM 1350 C C . TYR A 1 182 ? -5.776 11.460 8.452 1.00 93.50 182 TYR A C 1
ATOM 1352 O O . TYR A 1 182 ? -6.447 10.455 8.695 1.00 93.50 182 TYR A O 1
ATOM 1360 N N . ALA A 1 183 ? -6.331 12.650 8.200 1.00 92.69 183 ALA A N 1
ATOM 1361 C CA . ALA A 1 183 ? -7.769 12.897 8.232 1.00 92.69 183 ALA A CA 1
ATOM 1362 C C . ALA A 1 183 ? -8.518 12.024 7.213 1.00 92.69 183 ALA A C 1
ATOM 1364 O O . ALA A 1 183 ? -9.454 11.319 7.592 1.00 92.69 183 ALA A O 1
ATOM 1365 N N . VAL A 1 184 ? -8.049 11.986 5.958 1.00 93.06 184 VAL A N 1
ATOM 1366 C CA . VAL A 1 184 ? -8.633 11.144 4.897 1.00 93.06 184 VAL A CA 1
ATOM 1367 C C . VAL A 1 184 ? -8.558 9.655 5.253 1.00 93.06 184 VAL A C 1
ATOM 1369 O O . VAL A 1 184 ? -9.528 8.921 5.058 1.00 93.06 184 VAL A O 1
ATOM 1372 N N . THR A 1 185 ? -7.439 9.191 5.819 1.00 92.25 185 THR A N 1
ATOM 1373 C CA . THR A 1 185 ? -7.279 7.785 6.231 1.00 92.25 185 THR A CA 1
ATOM 1374 C C . THR A 1 185 ? -8.249 7.419 7.358 1.00 92.25 185 THR A C 1
ATOM 1376 O O . THR A 1 185 ? -8.906 6.378 7.295 1.00 92.25 185 THR A O 1
ATOM 1379 N N . LEU A 1 186 ? -8.377 8.281 8.371 1.00 92.38 186 LEU A N 1
ATOM 1380 C CA . LEU A 1 186 ? -9.269 8.070 9.510 1.00 92.38 186 LEU A CA 1
ATOM 1381 C C . LEU A 1 186 ? -10.747 8.068 9.081 1.00 92.38 186 LEU A C 1
ATOM 1383 O O . LEU A 1 186 ? -11.487 7.158 9.457 1.00 92.38 186 LEU A O 1
ATOM 1387 N N . GLU A 1 187 ? -11.158 9.032 8.252 1.00 91.75 187 GLU A N 1
ATOM 1388 C CA . GLU A 1 187 ? -12.503 9.094 7.664 1.00 91.75 187 GLU A CA 1
ATOM 1389 C C . GLU A 1 187 ? -12.809 7.834 6.839 1.00 91.75 187 GLU A C 1
ATOM 1391 O O . GLU A 1 187 ? -13.870 7.223 6.994 1.00 91.75 187 GLU A O 1
ATOM 1396 N N . THR A 1 188 ? -11.855 7.388 6.016 1.00 90.62 188 THR A N 1
ATOM 1397 C CA . THR A 1 188 ? -11.996 6.169 5.207 1.00 90.62 188 THR A CA 1
ATOM 1398 C C . THR A 1 188 ? -12.258 4.948 6.091 1.00 90.62 188 THR A C 1
ATOM 1400 O O . THR A 1 188 ? -13.217 4.218 5.837 1.00 90.62 188 THR A O 1
ATOM 1403 N N . VAL A 1 189 ? -11.482 4.749 7.170 1.00 89.62 189 VAL A N 1
ATOM 1404 C CA . VAL A 1 189 ? -11.688 3.630 8.113 1.00 89.62 189 VAL A CA 1
ATOM 1405 C C . VAL A 1 189 ? -13.048 3.702 8.805 1.00 89.62 189 VAL A C 1
ATOM 1407 O O . VAL A 1 189 ? -13.730 2.682 8.914 1.00 89.62 189 VAL A O 1
ATOM 1410 N N . GLN A 1 190 ? -13.461 4.888 9.255 1.00 88.31 190 GLN A N 1
ATOM 1411 C CA . GLN A 1 190 ? -14.748 5.079 9.930 1.00 88.31 190 GLN A CA 1
ATOM 1412 C C . GLN A 1 190 ? -15.942 4.768 9.012 1.00 88.31 190 GLN A C 1
ATOM 1414 O O . GLN A 1 190 ? -16.957 4.257 9.488 1.00 88.31 190 GLN A O 1
ATOM 1419 N N . ASN A 1 191 ? -15.808 5.002 7.703 1.00 88.06 191 ASN A N 1
ATOM 1420 C CA . ASN A 1 191 ? -16.862 4.772 6.715 1.00 88.06 191 ASN A CA 1
ATOM 1421 C C . ASN A 1 191 ? -16.947 3.321 6.183 1.00 88.06 191 ASN A C 1
ATOM 1423 O O . ASN A 1 191 ? -18.015 2.927 5.705 1.00 88.06 191 ASN A O 1
ATOM 1427 N N . LEU A 1 192 ? -15.905 2.486 6.345 1.00 84.75 192 LEU A N 1
ATOM 1428 C CA . LEU A 1 192 ? -15.875 1.071 5.900 1.00 84.75 192 LEU A CA 1
ATOM 1429 C C . LEU A 1 192 ? -17.120 0.214 6.230 1.00 84.75 192 LEU A C 1
ATOM 1431 O O . LEU A 1 192 ? -17.462 -0.656 5.421 1.00 84.75 192 LEU A O 1
ATOM 1435 N N . PRO A 1 193 ? -17.820 0.372 7.378 1.00 78.25 193 PRO A N 1
ATOM 1436 C CA . PRO A 1 193 ? -19.030 -0.404 7.657 1.00 78.25 193 PRO A CA 1
ATOM 1437 C C . PRO A 1 193 ? -20.142 -0.168 6.629 1.00 78.25 193 PRO A C 1
ATOM 1439 O O . PRO A 1 193 ? -20.866 -1.109 6.291 1.00 78.25 193 PRO A O 1
ATOM 1442 N N . THR A 1 194 ? -20.240 1.059 6.113 1.00 79.19 194 THR A N 1
ATOM 1443 C CA . THR A 1 194 ? -21.230 1.509 5.123 1.00 79.19 194 THR A CA 1
ATOM 1444 C C . THR A 1 194 ? -20.788 1.186 3.692 1.00 79.19 194 THR A C 1
ATOM 1446 O O . THR A 1 194 ? -21.627 0.920 2.835 1.00 79.19 194 THR A O 1
ATOM 1449 N N . THR A 1 195 ? -19.477 1.159 3.446 1.00 74.62 195 THR A N 1
ATOM 1450 C CA . THR A 1 195 ? -18.859 0.895 2.139 1.00 74.62 195 THR A CA 1
ATOM 1451 C C . THR A 1 195 ? -19.023 -0.568 1.682 1.00 74.62 195 THR A C 1
ATOM 1453 O O . THR A 1 195 ? -19.088 -1.509 2.489 1.00 74.62 195 THR A O 1
ATOM 1456 N N . THR A 1 196 ? -19.095 -0.755 0.361 1.00 71.19 196 THR A N 1
ATOM 1457 C CA . THR A 1 196 ? -19.110 -2.051 -0.349 1.00 71.19 196 THR A CA 1
ATOM 1458 C C . THR A 1 196 ? -17.754 -2.309 -1.013 1.00 71.19 196 THR A C 1
ATOM 1460 O O . THR A 1 196 ? -17.088 -1.360 -1.404 1.00 71.19 196 THR A O 1
ATOM 1463 N N . SER A 1 197 ? -17.342 -3.570 -1.191 1.00 64.00 197 SER A N 1
ATOM 1464 C CA . SER A 1 197 ? -16.012 -3.921 -1.727 1.00 64.00 197 SER A CA 1
ATOM 1465 C C . SER A 1 197 ? -15.683 -3.299 -3.091 1.00 64.00 197 SER A C 1
ATOM 1467 O O . SER A 1 197 ? -14.533 -2.954 -3.327 1.00 64.00 197 SER A O 1
ATOM 1469 N N . GLU A 1 198 ? -16.678 -3.119 -3.966 1.00 63.28 198 GLU A N 1
ATOM 1470 C CA . GLU A 1 198 ? -16.510 -2.460 -5.274 1.00 63.28 198 GLU A CA 1
ATOM 1471 C C . GLU A 1 198 ? -16.214 -0.956 -5.164 1.00 63.28 198 GLU A C 1
ATOM 1473 O O . GLU A 1 198 ? -15.713 -0.367 -6.106 1.00 63.28 198 GLU A O 1
ATOM 1478 N N . GLN A 1 199 ? -16.494 -0.327 -4.019 1.00 63.88 199 GLN A N 1
ATOM 1479 C CA . GLN A 1 199 ? -16.186 1.086 -3.755 1.00 63.88 199 GLN A CA 1
ATOM 1480 C C . GLN A 1 199 ? -14.775 1.281 -3.165 1.00 63.88 199 GLN A C 1
ATOM 1482 O O . GLN A 1 199 ? -14.431 2.391 -2.764 1.00 63.88 199 GLN A O 1
ATOM 1487 N N . LEU A 1 200 ? -13.987 0.203 -3.053 1.00 59.38 200 LEU A N 1
ATOM 1488 C CA . LEU A 1 200 ? -12.558 0.245 -2.719 1.00 59.38 200 LEU A CA 1
ATOM 1489 C C . LEU A 1 200 ? -11.658 0.098 -3.964 1.00 59.38 200 LEU A C 1
ATOM 1491 O O . LEU A 1 200 ? -10.441 0.225 -3.827 1.00 59.38 200 LEU A O 1
ATOM 1495 N N . LEU A 1 201 ? -12.244 -0.206 -5.131 1.00 55.72 201 LEU A N 1
ATOM 1496 C CA . LEU A 1 201 ? -11.585 -0.352 -6.436 1.00 55.72 201 LEU A CA 1
ATOM 1497 C C . LEU A 1 201 ? -11.750 0.929 -7.274 1.00 55.72 201 LEU A C 1
ATOM 1499 O O . LEU A 1 201 ? -10.772 1.275 -7.973 1.00 55.72 201 LEU A O 1
#

Organism: NCBI:txid979761

InterPro domains:
  IPR019400 Peptidase C65, otubain [PF10275] (87-199)
  IPR042468 Peptidase C65, otubain, subdomain 1 [G3DSA:3.30.200.60] (70-132)

Secondary structure (DSSP, 8-state):
----------PPPPPP----------------------------------PPPPPP----------GGG---HHHHHHHHHHHHHHHHHHS-SEEEEEEHHHHHHHTTTS-HHHHHHHHHHHTT-SEEEEESS-HHHHHHHHHHHHTTT-HHHHHHHHHHHHHHHHHHHHTT--GGGTHHHHHHHHHHHHHTTT--GGGG-

Foldseek 3Di:
DDDDDDDDDDDDDDDDDDDDDDDDDDDDDDDDDDDDDDDDDDDDDDDDDDDDDDDDDDDDPPPPPPPPPDDDPVRVVVVVVVVVVVVCVVDPQKFDKAFLVVVLVVCPVHDPVVNVVSVVVCVPDGIDIDHPDDPVVLVLLVVLLVVLVPVVSLVVVLVVLVVVVVVCVVVVPDCVVPVVVSVVSNVSSVCSPVDDSVVSD

Radius of gyration: 35.74 Å; chains: 1; bounding box: 104×64×90 Å

pLDDT: mean 72.57, std 23.42, range [28.55, 96.62]